Protein AF-A0A2V8R3S5-F1 (afdb_monomer_lite)

pLDDT: mean 83.27, std 16.68, range [36.56, 97.75]

Sequence (199 aa):
MRQRPPRFALLLFVLLAFAPSLLAQTLEERLKEIDEYAARAGQEWKVPGFAMAIVKDDRVVFAKGYGVRELGKPDPVDKDTLFAVASNTKPSLPLSSYAGTYTGAMYGDAKVSEENGHLVVRLAPAPDFVGDLELWHFDTFRIKWRDSVVYPFPRGFVTFTLDPQGKPDQMKIDVPNPDFDFKELEFKRAPDARAAGTR

Foldseek 3Di:
DDDDDDPVVVVVVVVVVVPPPVPDPDPVNVVVVVVVVVQVVCVVVVPQKDWDWDDDPNDTPDTAIYHALDPPDPHTDGPPRDDDPAPVADAPDQQQLVAAWWQFPVQGIWGWDDDPRWIWIARPVHRLFIWTFDDHHHQKTWTDTDPSPVDPFAIWIWGFDADPVRGGFWIWTGGDDPPDPSPTRITGGDPDPVVVPDD

Secondary structure (DSSP, 8-state):
--PPPPHHHHHHHHHHHT-STTS---HHHHHHHHHHHHHHHHHHTT-SEEEEEEEETTEEEEEEEEEBSSTT--PBP-TT-----GGG---SS-HHHH-EEEEETTTEEEEEEEETTEEEEEETTSTT-EEEEEEEETTEEEEEE-TT--S-PPPEEEEEEE-TTSSEEEEEEE---SSS--TTEEEEEPPPTTTS---

Radius of gyration: 29.36 Å; chains: 1; bounding box: 58×75×85 Å

Structure (mmCIF, N/CA/C/O backbone):
data_AF-A0A2V8R3S5-F1
#
_entry.id   AF-A0A2V8R3S5-F1
#
loop_
_atom_site.group_PDB
_atom_site.id
_atom_site.type_symbol
_atom_site.label_atom_id
_atom_site.label_alt_id
_atom_site.label_comp_id
_atom_site.label_asym_id
_atom_site.label_entity_id
_atom_site.label_seq_id
_atom_site.pdbx_PDB_ins_code
_atom_site.Cartn_x
_atom_site.Cartn_y
_atom_site.Cartn_z
_atom_site.occupancy
_atom_site.B_iso_or_equiv
_atom_site.auth_seq_id
_atom_site.auth_comp_id
_atom_site.auth_asym_id
_atom_site.auth_atom_id
_atom_site.pdbx_PDB_model_num
ATOM 1 N N . MET A 1 1 ? -33.421 -55.813 54.204 1.00 42.78 1 MET A N 1
ATOM 2 C CA . MET A 1 1 ? -31.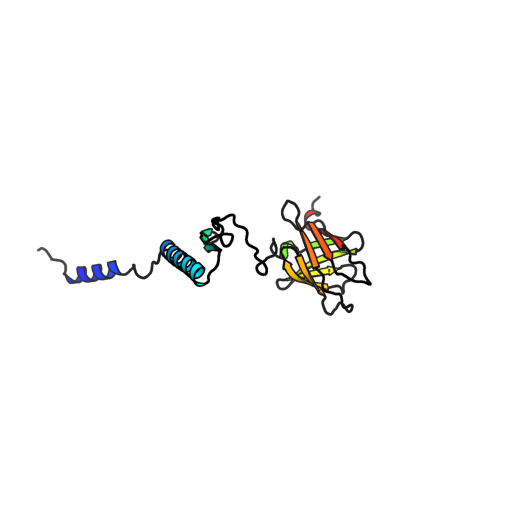989 -55.434 54.197 1.00 42.78 1 MET A CA 1
ATOM 3 C C . MET A 1 1 ? -31.814 -54.175 53.350 1.00 42.78 1 MET A C 1
ATOM 5 O O . MET A 1 1 ? -31.977 -54.249 52.143 1.00 42.78 1 MET A O 1
ATOM 9 N N . ARG A 1 2 ? -31.578 -53.007 53.967 1.00 46.22 2 ARG A N 1
ATOM 10 C CA . ARG A 1 2 ? -31.314 -51.727 53.275 1.00 46.22 2 ARG A CA 1
ATOM 11 C C . ARG A 1 2 ? -29.823 -51.415 53.421 1.00 46.22 2 ARG A C 1
ATOM 13 O O . ARG A 1 2 ? -29.397 -51.061 54.517 1.00 46.22 2 ARG A O 1
ATOM 20 N N . GLN A 1 3 ? -29.040 -51.575 52.356 1.00 53.53 3 GLN A N 1
ATOM 21 C CA . GLN A 1 3 ? -27.638 -51.151 52.351 1.00 53.53 3 GLN A CA 1
ATOM 22 C C . GLN A 1 3 ? -27.584 -49.626 52.198 1.00 53.53 3 GLN A C 1
ATOM 24 O O . GLN A 1 3 ? -28.113 -49.073 51.237 1.00 53.53 3 GLN A O 1
ATOM 29 N N . ARG A 1 4 ? -27.007 -48.936 53.187 1.00 59.97 4 ARG A N 1
ATOM 30 C CA . ARG A 1 4 ? -26.720 -47.498 53.094 1.00 59.97 4 ARG A CA 1
ATOM 31 C C . ARG A 1 4 ? -25.457 -47.328 52.240 1.00 59.97 4 ARG A C 1
ATOM 33 O O . ARG A 1 4 ? -24.476 -48.008 52.536 1.00 59.97 4 ARG A O 1
ATOM 40 N N . PRO A 1 5 ? -25.447 -46.453 51.221 1.00 54.38 5 PRO A N 1
ATOM 41 C CA . PRO A 1 5 ? -24.255 -46.249 50.407 1.00 54.38 5 PRO A CA 1
ATOM 42 C C . PRO A 1 5 ? -23.125 -45.629 51.254 1.00 54.38 5 PRO A C 1
ATOM 44 O O . PRO A 1 5 ? -23.401 -44.877 52.198 1.00 54.38 5 PRO A O 1
ATOM 47 N N . PRO A 1 6 ? -21.851 -45.944 50.959 1.00 54.59 6 PRO A N 1
ATOM 48 C CA . PRO A 1 6 ? -20.718 -45.474 51.745 1.00 54.59 6 PRO A CA 1
ATOM 49 C C . PRO A 1 6 ? -20.542 -43.959 51.575 1.00 54.59 6 PRO A C 1
ATOM 51 O O . PRO A 1 6 ? -20.411 -43.452 50.463 1.00 54.59 6 PRO A O 1
ATOM 54 N N . ARG A 1 7 ? -20.493 -43.231 52.699 1.00 58.72 7 ARG A N 1
ATOM 55 C CA . ARG A 1 7 ? -20.336 -41.760 52.765 1.00 58.72 7 ARG A CA 1
ATOM 56 C C . ARG A 1 7 ? -19.076 -41.230 52.053 1.00 58.72 7 ARG A C 1
ATOM 58 O O . ARG A 1 7 ? -19.041 -40.061 51.690 1.00 58.72 7 ARG A O 1
ATOM 65 N N . PHE A 1 8 ? -18.082 -42.086 51.801 1.00 53.56 8 PHE A N 1
ATOM 66 C CA . PHE A 1 8 ? -16.859 -41.749 51.062 1.00 53.56 8 PHE A CA 1
ATOM 67 C C . PHE A 1 8 ? -17.070 -41.551 49.553 1.00 53.56 8 PHE A C 1
ATOM 69 O O . PHE A 1 8 ? -16.391 -40.722 48.954 1.00 53.56 8 PHE A O 1
ATOM 76 N N . ALA A 1 9 ? -18.039 -42.241 48.941 1.00 54.50 9 ALA A N 1
ATOM 77 C CA . ALA A 1 9 ? -18.312 -42.096 47.508 1.00 54.50 9 ALA A CA 1
ATOM 78 C C . ALA A 1 9 ? -18.939 -40.730 47.164 1.00 54.50 9 ALA A C 1
ATOM 80 O O . ALA A 1 9 ? -18.767 -40.230 46.057 1.00 54.50 9 ALA A O 1
ATOM 81 N N . LEU A 1 10 ? -19.617 -40.095 48.129 1.00 52.94 10 LEU A N 1
ATOM 82 C CA . LEU A 1 10 ? -20.245 -38.785 47.945 1.00 52.94 10 LEU A CA 1
ATOM 83 C C . LEU A 1 10 ? -19.224 -37.631 48.004 1.00 52.94 10 LEU A C 1
ATOM 85 O O . LEU A 1 10 ? -19.369 -36.653 47.281 1.00 52.94 10 LEU A O 1
ATOM 89 N N . LEU A 1 11 ? -18.164 -37.756 48.813 1.00 53.66 11 LEU A N 1
ATOM 90 C CA . LEU A 1 11 ? -17.122 -36.725 48.951 1.00 53.66 11 LEU A CA 1
ATOM 91 C C . LEU A 1 11 ? -16.179 -36.661 47.737 1.00 53.66 11 LEU A C 1
ATOM 93 O O . LEU A 1 11 ? -15.778 -35.570 47.339 1.00 53.66 11 LEU A O 1
ATOM 97 N N . LEU A 1 12 ? -15.881 -37.799 47.101 1.00 53.06 12 LEU A N 1
ATOM 98 C CA . LEU A 1 12 ? -15.044 -37.840 45.894 1.00 53.06 12 LEU A CA 1
ATOM 99 C C . LEU A 1 12 ? -15.777 -37.286 44.655 1.00 53.06 12 LEU A C 1
ATOM 101 O O . LEU A 1 12 ? -15.156 -36.681 43.787 1.00 53.06 12 LEU A O 1
ATOM 105 N N . PHE A 1 13 ? -17.105 -37.433 44.599 1.00 54.25 13 PHE A N 1
ATOM 106 C CA . PHE A 1 13 ? -17.928 -36.902 43.508 1.00 54.25 13 PHE A CA 1
ATOM 107 C C . PHE A 1 13 ? -18.096 -35.374 43.588 1.00 54.25 13 PHE A C 1
ATOM 109 O O . PHE A 1 13 ? -18.111 -34.696 42.564 1.00 54.25 13 PHE A O 1
ATOM 116 N N . VAL A 1 14 ? -18.148 -34.811 44.802 1.00 56.50 14 VAL A N 1
ATOM 117 C CA . VAL A 1 14 ? -18.206 -33.352 45.015 1.00 56.50 14 VAL A CA 1
ATOM 118 C C . VAL A 1 14 ? -16.866 -32.674 44.692 1.00 56.50 14 VAL A C 1
ATOM 120 O O . VAL A 1 14 ? -16.866 -31.569 44.157 1.00 56.50 14 VAL A O 1
ATOM 123 N N . LEU A 1 15 ? -15.728 -33.342 44.923 1.00 53.91 15 LEU A N 1
ATOM 124 C CA . LEU A 1 15 ? -14.404 -32.807 44.570 1.00 53.91 15 LEU A CA 1
ATOM 125 C C . LEU A 1 15 ? -14.100 -32.854 43.061 1.00 53.91 15 LEU A C 1
ATOM 127 O O . LEU A 1 15 ? -13.373 -31.996 42.570 1.00 53.91 15 LEU A O 1
ATOM 131 N N . LEU A 1 16 ? -14.679 -33.800 42.309 1.00 54.19 16 LEU A N 1
ATOM 132 C CA . LEU A 1 16 ? -14.535 -33.852 40.845 1.00 54.19 16 LEU A CA 1
ATOM 133 C C . LEU A 1 16 ? -15.477 -32.882 40.109 1.00 54.19 16 LEU A C 1
ATOM 135 O O . LEU A 1 16 ? -15.145 -32.412 39.023 1.00 54.19 16 LEU A O 1
ATOM 139 N N . ALA A 1 17 ? -16.633 -32.553 40.692 1.00 53.62 17 ALA A N 1
ATOM 140 C CA . ALA A 1 17 ? -17.600 -31.632 40.089 1.00 53.62 17 ALA A CA 1
ATOM 141 C C . ALA A 1 17 ? -17.195 -30.147 40.195 1.00 53.62 17 ALA A C 1
ATOM 143 O O . ALA A 1 17 ? -17.751 -29.315 39.484 1.00 53.62 17 ALA A O 1
ATOM 144 N N . PHE A 1 18 ? -16.225 -29.810 41.052 1.00 53.03 18 PHE A N 1
ATOM 145 C CA . PHE A 1 18 ? -15.744 -28.434 41.251 1.00 53.03 18 PHE A CA 1
ATOM 146 C C . PHE A 1 18 ? -14.449 -28.101 40.484 1.00 53.03 18 PHE A C 1
ATOM 148 O O . PHE A 1 18 ? -13.924 -26.998 40.617 1.00 53.03 18 PHE A O 1
ATOM 155 N N . ALA A 1 19 ? -13.926 -29.035 39.682 1.00 54.50 19 ALA A N 1
ATOM 156 C CA . ALA A 1 19 ? -12.606 -28.932 39.059 1.00 54.50 19 ALA A CA 1
ATOM 157 C C . ALA A 1 19 ? -12.527 -28.583 37.547 1.00 54.50 19 ALA A C 1
ATOM 159 O O . ALA A 1 19 ? -11.415 -28.671 37.027 1.00 54.50 19 ALA A O 1
ATOM 160 N N . PRO A 1 20 ? -13.575 -28.158 36.797 1.00 53.28 20 PRO A N 1
ATOM 161 C CA . PRO A 1 20 ? -13.347 -27.639 35.443 1.00 53.28 20 PRO A CA 1
ATOM 162 C C . PRO A 1 20 ? -13.235 -26.104 35.371 1.00 53.28 20 PRO A C 1
ATOM 164 O O . PRO A 1 20 ? -12.857 -25.577 34.329 1.00 53.28 20 PRO A O 1
ATOM 167 N N . SER A 1 21 ? -13.499 -25.363 36.453 1.00 55.69 21 SER A N 1
ATOM 168 C CA . SER A 1 21 ? -13.582 -23.890 36.397 1.00 55.69 21 SER A CA 1
ATOM 169 C C . SER A 1 21 ? -12.237 -23.166 36.234 1.00 55.69 21 SER A C 1
ATOM 171 O O . SER A 1 21 ? -12.224 -21.958 36.036 1.00 55.69 21 SER A O 1
ATOM 173 N N . LEU A 1 22 ? -11.104 -23.873 36.305 1.00 53.47 22 LEU A N 1
ATOM 174 C CA . LEU A 1 22 ? -9.765 -23.279 36.170 1.00 53.47 22 LEU A CA 1
ATOM 175 C C . LEU A 1 22 ? -9.231 -23.240 34.725 1.00 53.47 22 LEU A C 1
ATOM 177 O O . LEU A 1 22 ? -8.172 -22.663 34.499 1.00 53.47 22 LEU A O 1
ATOM 181 N N . LEU A 1 23 ? -9.936 -23.830 33.750 1.00 55.97 23 LEU A N 1
ATOM 182 C CA . LEU A 1 23 ? -9.457 -23.960 32.360 1.00 55.97 23 LEU A CA 1
ATOM 183 C C . LEU A 1 23 ? -10.345 -23.302 31.294 1.00 55.97 23 LEU A C 1
ATOM 185 O O . LEU A 1 23 ? -10.081 -23.456 30.104 1.00 55.97 23 LEU A O 1
ATOM 189 N N . ALA A 1 24 ? -11.365 -22.542 31.688 1.00 56.06 24 ALA A N 1
ATOM 190 C CA . ALA A 1 24 ? -12.267 -21.887 30.748 1.00 56.06 24 ALA A CA 1
ATOM 191 C C . ALA A 1 24 ? -12.368 -20.387 31.037 1.00 56.06 24 ALA A C 1
ATOM 193 O O . ALA A 1 24 ? -13.429 -19.907 31.416 1.00 56.06 24 ALA A O 1
ATOM 194 N N . GLN A 1 25 ? -11.278 -19.635 30.839 1.00 65.31 25 GLN A N 1
ATOM 195 C CA . GLN A 1 25 ? -11.452 -18.209 30.560 1.00 65.31 25 GLN A CA 1
ATOM 196 C C . GLN A 1 25 ? -12.223 -18.111 29.247 1.00 65.31 25 GLN A C 1
ATOM 198 O O . GLN A 1 25 ? -11.731 -18.512 28.185 1.00 65.31 25 GLN A O 1
ATOM 203 N N . THR A 1 26 ? -13.460 -17.642 29.328 1.00 87.69 26 THR A N 1
ATOM 204 C CA . THR A 1 26 ? -14.296 -17.468 28.147 1.00 87.69 26 THR A CA 1
ATOM 205 C C . THR A 1 26 ? -13.669 -16.418 27.230 1.00 87.69 26 THR A C 1
ATOM 207 O O . THR A 1 26 ? -12.926 -15.534 27.667 1.00 87.69 26 THR A O 1
ATOM 210 N N . LEU A 1 27 ? -13.941 -16.503 25.923 1.00 87.75 27 LEU A N 1
ATOM 211 C CA . LEU A 1 27 ? -13.480 -15.477 24.984 1.00 87.75 27 LEU A CA 1
ATOM 212 C C . LEU A 1 27 ? -13.947 -14.083 25.433 1.00 87.75 27 LEU A C 1
ATOM 214 O O . LEU A 1 27 ? -13.168 -13.141 25.362 1.00 87.75 27 LEU A O 1
ATOM 218 N N . GLU A 1 28 ? -15.175 -13.973 25.943 1.00 90.25 28 GLU A N 1
ATOM 219 C CA . GLU A 1 28 ? -15.747 -12.724 26.451 1.00 90.25 28 GLU A CA 1
ATOM 220 C C . GLU A 1 28 ? -14.947 -12.141 27.623 1.00 90.25 28 GLU A C 1
ATOM 222 O O . GLU A 1 28 ? -14.603 -10.960 27.591 1.00 90.25 28 GLU A O 1
ATOM 227 N N . GLU A 1 29 ? -14.579 -12.955 28.616 1.00 92.06 29 GLU A N 1
ATOM 228 C CA . GLU A 1 29 ? -13.748 -12.509 29.744 1.00 92.06 29 GLU A CA 1
ATOM 229 C C . GLU A 1 29 ? -12.374 -12.024 29.275 1.00 92.06 29 GLU A C 1
ATOM 231 O O . GLU A 1 29 ? -11.936 -10.944 29.669 1.00 92.06 29 GLU A O 1
ATOM 236 N N . ARG A 1 30 ? -11.725 -12.755 28.359 1.00 92.94 30 ARG A N 1
ATOM 237 C CA . ARG A 1 30 ? -10.424 -12.341 27.804 1.00 92.94 30 ARG A CA 1
ATOM 238 C C . ARG A 1 30 ? -10.519 -11.039 27.013 1.00 92.94 30 ARG A C 1
ATOM 240 O O . ARG A 1 30 ? -9.625 -10.203 27.093 1.00 92.94 30 ARG A O 1
ATOM 247 N N . LEU A 1 31 ? -11.583 -10.863 26.229 1.00 96.12 31 LEU A N 1
ATOM 248 C CA . LEU A 1 31 ? -11.815 -9.626 25.482 1.00 96.12 31 LEU A CA 1
ATOM 249 C C . LEU A 1 31 ? -12.072 -8.446 26.422 1.00 96.12 31 LEU A C 1
ATOM 251 O O . LEU A 1 31 ? -11.585 -7.350 26.154 1.00 96.12 31 LEU A O 1
ATOM 255 N N . LYS A 1 32 ? -12.774 -8.671 27.537 1.00 96.19 32 LYS A N 1
ATOM 256 C CA . LYS A 1 32 ? -12.983 -7.660 28.577 1.00 96.19 32 LYS A CA 1
ATOM 257 C C . LYS A 1 32 ? -11.669 -7.252 29.247 1.00 96.19 32 LYS A C 1
ATOM 259 O O . LYS A 1 32 ? -11.405 -6.060 29.370 1.00 96.19 32 LYS A O 1
ATOM 264 N N . GLU A 1 33 ? -10.826 -8.213 29.624 1.00 96.06 33 GLU A N 1
ATOM 265 C CA . GLU A 1 33 ? -9.496 -7.930 30.187 1.00 96.06 33 GLU A CA 1
ATOM 266 C C . GLU A 1 33 ? -8.631 -7.109 29.214 1.00 96.06 33 GLU A C 1
ATOM 268 O O . GLU A 1 33 ? -7.980 -6.143 29.618 1.00 96.06 33 GLU A O 1
ATOM 273 N N . ILE A 1 34 ? -8.662 -7.449 27.920 1.00 96.44 34 ILE A N 1
ATOM 274 C CA . ILE A 1 34 ? -7.954 -6.704 26.871 1.00 96.44 34 ILE A CA 1
ATOM 275 C C . ILE A 1 34 ? -8.519 -5.285 26.707 1.00 96.44 34 ILE A C 1
ATOM 277 O O . ILE A 1 34 ? -7.740 -4.341 26.582 1.00 96.44 34 ILE A O 1
ATOM 281 N N . ASP A 1 35 ? -9.844 -5.112 26.731 1.00 97.44 35 ASP A N 1
ATOM 282 C CA . ASP A 1 35 ? -10.489 -3.796 26.646 1.00 97.44 35 ASP A CA 1
ATOM 283 C C . ASP A 1 35 ? -10.063 -2.884 27.807 1.00 97.44 35 ASP A C 1
ATOM 285 O O . ASP A 1 35 ? -9.629 -1.748 27.597 1.00 97.44 35 ASP A O 1
ATOM 289 N N . GLU A 1 36 ? -10.116 -3.401 29.036 1.00 97.62 36 GLU A N 1
ATOM 290 C CA . GLU A 1 36 ? -9.710 -2.668 30.239 1.00 97.62 36 GLU A CA 1
ATOM 291 C C . GLU A 1 36 ? -8.215 -2.328 30.239 1.00 97.62 36 GLU A C 1
ATOM 293 O O . GLU A 1 36 ? -7.817 -1.234 30.657 1.00 97.62 36 GLU A O 1
ATOM 298 N N . TYR A 1 37 ? -7.373 -3.250 29.770 1.00 96.88 37 TYR A N 1
ATOM 299 C CA . TYR A 1 37 ? -5.945 -3.003 29.615 1.00 96.88 37 TYR A CA 1
ATOM 300 C C . TYR A 1 37 ? -5.675 -1.919 28.567 1.00 96.88 37 TYR A C 1
ATOM 302 O O . TYR A 1 37 ? -4.942 -0.972 28.850 1.00 96.88 37 TYR A O 1
ATOM 310 N N . ALA A 1 38 ? -6.296 -2.009 27.389 1.00 97.00 38 ALA A N 1
ATOM 311 C CA . ALA A 1 38 ? -6.117 -1.042 26.312 1.00 97.00 38 ALA A CA 1
ATOM 312 C C . ALA A 1 38 ? -6.553 0.366 26.738 1.00 97.00 38 ALA A C 1
ATOM 314 O O . ALA A 1 38 ? -5.812 1.328 26.533 1.00 97.00 38 ALA A O 1
ATOM 315 N N . ALA A 1 39 ? -7.708 0.488 27.401 1.00 96.69 39 ALA A N 1
ATOM 316 C CA . ALA A 1 39 ? -8.181 1.764 27.933 1.00 96.69 39 ALA A CA 1
ATOM 317 C C . ALA A 1 39 ? -7.166 2.392 28.906 1.00 96.69 39 ALA A C 1
ATOM 319 O O . ALA A 1 39 ? -6.882 3.588 28.825 1.00 96.69 39 ALA A O 1
ATOM 320 N N . ARG A 1 40 ? -6.582 1.578 29.792 1.00 97.12 40 ARG A N 1
ATOM 321 C CA . ARG A 1 40 ? -5.573 2.016 30.766 1.00 97.12 40 ARG A CA 1
ATOM 322 C C . ARG A 1 40 ? -4.263 2.421 30.097 1.00 97.12 40 ARG A C 1
ATOM 324 O O . ARG A 1 40 ? -3.743 3.489 30.399 1.00 97.12 40 ARG A O 1
ATOM 331 N N . ALA A 1 41 ? -3.768 1.610 29.164 1.00 96.06 41 ALA A N 1
ATOM 332 C CA . ALA A 1 41 ? -2.540 1.886 28.426 1.00 96.06 41 ALA A CA 1
ATOM 333 C C . ALA A 1 41 ? -2.651 3.186 27.616 1.00 96.06 41 ALA A C 1
ATOM 335 O O . ALA A 1 41 ? -1.738 4.008 27.641 1.00 96.06 41 ALA A O 1
ATOM 336 N N . GLY A 1 42 ? -3.795 3.424 26.963 1.00 95.31 42 GLY A N 1
ATOM 337 C CA . GLY A 1 42 ? -4.051 4.671 26.241 1.00 95.31 42 GLY A CA 1
ATOM 338 C C . GLY A 1 42 ? -3.956 5.910 27.131 1.00 95.31 42 GLY A C 1
ATOM 339 O O . GLY A 1 42 ? -3.345 6.906 26.741 1.00 95.31 42 GLY A O 1
ATOM 340 N N . GLN A 1 43 ? -4.501 5.832 28.350 1.00 93.94 43 GLN A N 1
ATOM 341 C CA . GLN A 1 43 ? -4.387 6.906 29.339 1.00 93.94 43 GLN A CA 1
ATOM 342 C C . GLN A 1 43 ? -2.949 7.078 29.843 1.00 93.94 43 GLN A C 1
ATOM 344 O O . GLN A 1 43 ? -2.440 8.198 29.874 1.00 93.94 43 GLN A O 1
ATOM 349 N N . GLU A 1 44 ? -2.286 5.983 30.214 1.00 96.38 44 GLU A N 1
ATOM 350 C CA . GLU A 1 44 ? -0.929 5.994 30.767 1.00 96.38 44 GLU A CA 1
ATOM 351 C C . GLU A 1 44 ? 0.089 6.561 29.770 1.00 96.38 44 GLU A C 1
ATOM 353 O O . GLU A 1 44 ? 0.925 7.395 30.123 1.00 96.38 44 GLU A O 1
ATOM 358 N N . TRP A 1 45 ? -0.025 6.169 28.502 1.00 95.81 45 TRP A N 1
ATOM 359 C CA . TRP A 1 45 ? 0.856 6.622 27.425 1.00 95.81 45 TRP A CA 1
ATOM 360 C C . TRP A 1 45 ? 0.419 7.955 26.813 1.00 95.81 45 TRP A C 1
ATOM 362 O O . TRP A 1 45 ? 1.079 8.455 25.902 1.00 95.81 45 TRP A O 1
ATOM 372 N N . LYS A 1 46 ? -0.668 8.552 27.322 1.00 94.56 46 LYS A N 1
ATOM 373 C CA . LYS A 1 46 ? -1.215 9.840 26.870 1.00 94.56 46 LYS A CA 1
ATOM 374 C C . LYS A 1 46 ? -1.510 9.855 25.368 1.00 94.56 46 LYS A C 1
ATOM 376 O O . LYS A 1 46 ? -1.284 10.858 24.691 1.00 94.56 46 LYS A O 1
ATOM 381 N N . VAL A 1 47 ? -2.014 8.737 24.849 1.00 94.81 47 VAL A N 1
ATOM 382 C CA . VAL A 1 47 ? -2.435 8.619 23.452 1.00 94.81 47 VAL A CA 1
ATOM 383 C C . VAL A 1 47 ? -3.786 9.331 23.306 1.00 94.81 47 VAL A C 1
ATOM 385 O O . VAL A 1 47 ? -4.735 8.925 23.977 1.00 94.81 47 VAL A O 1
ATOM 388 N N . PRO A 1 48 ? -3.916 10.373 22.458 1.00 94.94 48 PRO A N 1
ATOM 389 C CA . PRO A 1 48 ? -5.166 11.127 22.319 1.00 94.94 48 PRO A CA 1
ATOM 390 C C . PRO A 1 48 ? -6.353 10.245 21.925 1.00 94.94 48 PRO A C 1
ATOM 392 O O . PRO A 1 48 ? -7.433 10.362 22.502 1.00 94.94 48 PRO A O 1
ATOM 395 N N . GLY A 1 49 ? -6.120 9.324 20.989 1.00 95.56 49 GLY A N 1
ATOM 396 C CA . GLY A 1 49 ? -7.069 8.299 20.596 1.00 95.56 49 GLY A CA 1
ATOM 397 C C . GLY A 1 49 ? -6.427 7.226 19.723 1.00 95.56 49 GLY A C 1
ATOM 398 O O . GLY A 1 49 ? -5.415 7.461 19.061 1.00 95.56 49 GLY A O 1
ATOM 399 N N . PHE A 1 50 ? -6.995 6.026 19.758 1.00 95.44 50 PHE A N 1
ATOM 400 C CA . PHE A 1 50 ? -6.540 4.863 18.996 1.00 95.44 50 PHE A CA 1
ATOM 401 C C . PHE A 1 50 ? -7.702 3.893 18.768 1.00 95.44 50 PHE A C 1
ATOM 403 O O . PHE A 1 50 ? -8.737 3.985 19.426 1.00 95.44 50 PHE A O 1
ATOM 410 N N . ALA A 1 51 ? -7.535 2.947 17.848 1.00 95.75 51 ALA A N 1
ATOM 411 C CA . ALA A 1 51 ? -8.507 1.890 17.591 1.00 95.75 51 ALA A CA 1
ATOM 412 C C . ALA A 1 51 ? -7.841 0.512 17.676 1.00 95.75 51 ALA A C 1
ATOM 414 O O . ALA A 1 51 ? -6.661 0.362 17.357 1.00 95.75 51 ALA A O 1
ATOM 415 N N . MET A 1 52 ? -8.602 -0.494 18.103 1.00 94.88 52 MET A N 1
ATOM 416 C CA . MET A 1 52 ? -8.144 -1.877 18.215 1.00 94.88 52 MET A CA 1
ATOM 417 C C . MET A 1 52 ? -9.198 -2.830 17.661 1.00 94.88 52 MET A C 1
ATOM 419 O O . MET A 1 52 ? -10.379 -2.713 17.990 1.00 94.88 52 MET A O 1
ATOM 423 N N . ALA A 1 53 ? -8.757 -3.801 16.861 1.00 95.12 53 ALA A N 1
ATOM 424 C CA . ALA A 1 53 ? -9.575 -4.907 16.388 1.00 95.12 53 ALA A CA 1
ATOM 425 C C . ALA A 1 53 ? -8.845 -6.241 16.588 1.00 95.12 53 ALA A C 1
ATOM 427 O O . ALA A 1 53 ? -7.625 -6.314 16.447 1.00 95.12 53 ALA A O 1
ATOM 428 N N . ILE A 1 54 ? -9.595 -7.293 16.914 1.00 95.12 54 ILE A N 1
ATOM 429 C CA . ILE A 1 54 ? -9.080 -8.650 17.117 1.00 95.12 54 ILE A CA 1
ATOM 430 C C . ILE A 1 54 ? -9.842 -9.579 16.180 1.00 95.12 54 ILE A C 1
ATOM 432 O O . ILE A 1 54 ? -11.074 -9.619 16.198 1.00 95.12 54 ILE A O 1
ATOM 436 N N . VAL A 1 55 ? -9.097 -10.329 15.370 1.00 95.00 55 VAL A N 1
ATOM 437 C CA . VAL A 1 55 ? -9.630 -11.316 14.427 1.00 95.00 55 VAL A CA 1
ATOM 438 C C . VAL A 1 55 ? -9.225 -12.708 14.897 1.00 95.00 55 VAL A C 1
ATOM 440 O O . VAL A 1 55 ? -8.059 -12.943 15.212 1.00 95.00 55 VAL A O 1
ATOM 443 N N . LYS A 1 56 ? -10.188 -13.628 14.952 1.00 90.56 56 LYS A N 1
ATOM 444 C CA . LYS A 1 56 ? -9.977 -15.041 15.272 1.00 90.56 56 LYS A CA 1
ATOM 445 C C . LYS A 1 56 ? -10.807 -15.885 14.311 1.00 90.56 56 LYS A C 1
ATOM 447 O O . LYS A 1 56 ? -11.996 -15.622 14.156 1.00 90.56 56 LYS A O 1
ATOM 452 N N . ASP A 1 57 ? -10.182 -16.882 13.688 1.00 92.38 57 ASP A N 1
ATOM 453 C CA . ASP A 1 57 ? -10.830 -17.793 12.731 1.00 92.38 57 ASP A CA 1
ATOM 454 C C . ASP A 1 57 ? -11.579 -17.025 11.618 1.00 92.38 57 ASP A C 1
ATOM 456 O O . ASP A 1 57 ? -12.770 -17.235 11.388 1.00 92.38 57 ASP A O 1
ATOM 460 N N . ASP A 1 58 ? -10.889 -16.056 11.001 1.00 91.75 58 ASP A N 1
ATOM 461 C CA . ASP A 1 58 ? -11.394 -15.154 9.948 1.00 91.75 58 ASP A CA 1
ATOM 462 C C . ASP A 1 58 ? -12.614 -14.298 10.332 1.00 91.75 58 ASP A C 1
ATOM 464 O O . ASP A 1 58 ? -13.282 -13.712 9.478 1.00 91.75 58 ASP A O 1
ATOM 468 N N . ARG A 1 59 ? -12.910 -14.179 11.631 1.00 92.56 59 ARG A N 1
ATOM 469 C CA . ARG A 1 59 ? -14.003 -13.353 12.156 1.00 92.56 59 ARG A CA 1
ATOM 470 C C . ARG A 1 59 ? -13.470 -12.269 13.073 1.00 92.56 59 ARG A C 1
ATOM 472 O O . ARG A 1 59 ? -12.645 -12.527 13.947 1.00 92.56 59 ARG A O 1
ATOM 479 N N . VAL A 1 60 ? -13.985 -11.053 12.912 1.00 94.62 60 VAL A N 1
ATOM 480 C CA . VAL A 1 60 ? -13.759 -9.972 13.876 1.00 94.62 60 VAL A CA 1
ATOM 481 C C . VAL A 1 60 ? -14.502 -10.331 15.162 1.00 94.62 60 VAL A C 1
ATOM 483 O O . VAL A 1 60 ? -15.727 -10.408 15.169 1.00 94.62 60 VAL A O 1
ATOM 486 N N . VAL A 1 61 ? -13.758 -10.573 16.240 1.00 95.75 61 VAL A N 1
ATOM 487 C CA . VAL A 1 61 ? -14.311 -10.901 17.565 1.00 95.75 61 VAL A CA 1
ATOM 488 C C . VAL A 1 61 ? -14.329 -9.697 18.508 1.00 95.75 61 VAL A C 1
ATOM 490 O O . VAL A 1 61 ? -15.001 -9.732 19.530 1.00 95.75 61 VAL A O 1
ATOM 493 N N . PHE A 1 62 ? -13.612 -8.624 18.163 1.00 95.62 62 PHE A N 1
ATOM 494 C CA . PHE A 1 62 ? -13.594 -7.358 18.893 1.00 95.62 62 PHE A CA 1
ATOM 495 C C . PHE A 1 62 ? -13.199 -6.221 17.950 1.00 95.62 62 PHE A C 1
ATOM 497 O O . PHE A 1 62 ? -12.287 -6.397 17.143 1.00 95.62 62 PHE A O 1
ATOM 504 N N . ALA A 1 63 ? -13.848 -5.063 18.060 1.00 96.12 63 ALA A N 1
ATOM 505 C CA . ALA A 1 63 ? -13.458 -3.830 17.381 1.00 96.12 63 ALA A CA 1
ATOM 506 C C . ALA A 1 63 ? -13.952 -2.624 18.190 1.00 96.12 63 ALA A C 1
ATOM 508 O O . ALA A 1 63 ? -15.147 -2.525 18.471 1.00 96.12 63 ALA A O 1
ATOM 509 N N . LYS A 1 64 ? -13.049 -1.721 18.581 1.00 96.12 64 LYS A N 1
ATOM 510 C CA . LYS A 1 64 ? -13.389 -0.560 19.415 1.00 96.12 64 LYS A CA 1
ATOM 511 C C . LYS A 1 64 ? -12.417 0.601 19.207 1.00 96.12 64 LYS A C 1
ATOM 513 O O . LYS A 1 64 ? -11.218 0.387 19.023 1.00 96.12 64 LYS A O 1
ATOM 518 N N . GLY A 1 65 ? -12.950 1.820 19.258 1.00 96.81 65 GLY A N 1
ATOM 519 C CA . GLY A 1 65 ? -12.193 3.069 19.332 1.00 96.81 65 GLY A CA 1
ATOM 520 C C . GLY A 1 65 ? -12.079 3.580 20.771 1.00 96.81 65 GLY A C 1
ATOM 521 O O . GLY A 1 65 ? -12.968 3.355 21.595 1.00 96.81 65 GLY A O 1
ATOM 522 N N . TYR A 1 66 ? -10.978 4.260 21.071 1.00 97.12 66 TYR A N 1
ATOM 523 C CA . TYR A 1 66 ? -10.650 4.806 22.384 1.00 97.12 66 TYR A CA 1
ATOM 524 C C . TYR A 1 66 ? -10.214 6.262 22.246 1.00 97.12 66 TYR A C 1
ATOM 526 O O . TYR A 1 66 ? -9.494 6.609 21.310 1.00 97.12 66 TYR A O 1
ATOM 534 N N . GLY A 1 67 ? -10.589 7.094 23.218 1.00 96.06 67 GLY A N 1
ATOM 535 C CA . GLY A 1 67 ? -10.196 8.502 23.256 1.00 96.06 67 GLY A CA 1
ATOM 536 C C . GLY A 1 67 ? -10.867 9.347 22.170 1.00 96.06 67 GLY A C 1
ATOM 537 O O . GLY A 1 67 ? -11.998 9.075 21.765 1.00 96.06 67 GLY A O 1
ATOM 538 N N . VAL A 1 68 ? -10.166 10.388 21.728 1.00 96.88 68 VAL A N 1
ATOM 539 C CA . VAL A 1 68 ? -10.656 11.414 20.799 1.00 96.88 68 VAL A CA 1
ATOM 540 C C . VAL A 1 68 ? -9.793 11.503 19.548 1.00 96.88 68 VAL A C 1
ATOM 542 O O . VAL A 1 68 ? -8.602 11.190 19.559 1.00 96.88 68 VAL A O 1
ATOM 545 N N . ARG A 1 69 ? -10.399 11.957 18.452 1.00 94.81 69 ARG A N 1
ATOM 546 C CA . ARG A 1 69 ? -9.740 12.102 17.144 1.00 94.81 69 ARG A CA 1
ATOM 547 C C . ARG A 1 69 ? -8.684 13.201 17.138 1.00 94.81 69 ARG A C 1
ATOM 549 O O . ARG A 1 69 ? -7.718 13.127 16.386 1.00 94.81 69 ARG A O 1
ATOM 556 N N . GLU A 1 70 ? -8.880 14.222 17.964 1.00 93.44 70 GLU A N 1
ATOM 557 C CA . GLU A 1 70 ? -8.010 15.387 18.046 1.00 93.44 70 GLU A CA 1
ATOM 558 C C . GLU A 1 70 ? -7.944 15.900 19.484 1.00 93.44 70 GLU A C 1
ATOM 560 O O . GLU A 1 70 ? -8.951 15.958 20.192 1.00 93.44 70 GLU A O 1
ATOM 565 N N . LEU A 1 71 ? -6.744 16.292 19.917 1.00 91.31 71 LEU A N 1
ATOM 566 C CA . LEU A 1 71 ? -6.531 16.848 21.248 1.00 91.31 71 LEU A CA 1
ATOM 567 C C . LEU A 1 71 ? -7.380 18.104 21.465 1.00 91.31 71 LEU A C 1
ATOM 569 O O . LEU A 1 71 ? -7.347 19.042 20.675 1.00 91.31 71 LEU A O 1
ATOM 573 N N . GLY A 1 72 ? -8.118 18.123 22.574 1.00 92.62 72 GLY A N 1
ATOM 574 C CA . GLY A 1 72 ? -8.985 19.243 22.945 1.00 92.62 72 GLY A CA 1
ATOM 575 C C . GLY A 1 72 ? -10.349 19.259 22.250 1.00 92.62 72 GLY A C 1
ATOM 576 O O . GLY A 1 72 ? -11.169 20.110 22.591 1.00 92.62 72 GLY A O 1
ATOM 577 N N . LYS A 1 73 ? -10.630 18.326 21.330 1.00 95.19 73 LYS A N 1
ATOM 578 C CA . LYS A 1 73 ? -11.955 18.165 20.712 1.00 95.19 73 LYS A CA 1
ATOM 579 C C . LYS A 1 73 ? -12.719 16.990 21.331 1.00 95.19 73 LYS A C 1
ATOM 581 O O . LYS A 1 73 ? -12.089 16.031 21.773 1.00 95.19 73 LYS A O 1
ATOM 586 N N . PRO A 1 74 ? -14.064 17.043 21.372 1.00 95.12 74 PRO A N 1
ATOM 587 C CA . PRO A 1 74 ? -14.874 15.992 21.987 1.00 95.12 74 PRO A CA 1
ATOM 588 C C . PRO A 1 74 ? -15.136 14.798 21.059 1.00 95.12 74 PRO A C 1
ATOM 590 O O . PRO A 1 74 ? -15.676 13.796 21.521 1.00 95.12 74 PRO A O 1
ATOM 593 N N . ASP A 1 75 ? -14.797 14.899 19.768 1.00 97.38 75 ASP A N 1
ATOM 594 C CA . ASP A 1 75 ? -15.139 13.877 18.779 1.00 97.38 75 ASP A CA 1
ATOM 595 C C . ASP A 1 75 ? -14.391 12.564 19.068 1.00 97.38 75 ASP A C 1
ATOM 597 O O . ASP A 1 75 ? -13.152 12.545 19.028 1.00 97.38 75 ASP A O 1
ATOM 601 N N . PRO A 1 76 ? -15.106 11.460 19.353 1.00 96.88 76 PRO A N 1
ATOM 602 C CA . PRO A 1 76 ? -14.484 10.203 19.735 1.00 96.88 76 PRO A CA 1
ATOM 603 C C . PRO A 1 76 ? -13.852 9.507 18.531 1.00 96.88 76 PRO A C 1
ATOM 605 O O . PRO A 1 76 ? -14.292 9.672 17.392 1.00 96.88 76 PRO A O 1
ATOM 608 N N . VAL A 1 77 ? -12.841 8.679 18.792 1.00 97.38 77 VAL A N 1
ATOM 609 C CA . VAL A 1 77 ? -12.430 7.666 17.814 1.00 97.38 77 VAL A CA 1
ATOM 610 C C . VAL A 1 77 ? -13.529 6.613 17.710 1.00 97.38 77 VAL A C 1
ATOM 612 O O . VAL A 1 77 ? -13.938 6.026 18.711 1.00 97.38 77 VAL A O 1
ATOM 615 N N . ASP A 1 78 ? -13.962 6.333 16.490 1.00 93.56 78 ASP A N 1
ATOM 616 C CA . ASP A 1 78 ? -14.968 5.326 16.164 1.00 93.56 78 ASP A CA 1
ATOM 617 C C . ASP A 1 78 ? -14.506 4.402 15.022 1.00 93.56 78 ASP A C 1
ATOM 619 O O . ASP A 1 78 ? -13.369 4.471 14.550 1.00 93.56 78 ASP A O 1
ATOM 623 N N . LYS A 1 79 ? -15.399 3.507 14.583 1.00 88.81 79 LYS A N 1
ATOM 624 C CA . LYS A 1 79 ? -15.129 2.526 13.520 1.00 88.81 79 LYS A CA 1
ATOM 625 C C . LYS A 1 79 ? -14.843 3.144 12.142 1.00 88.81 79 LYS A C 1
ATOM 627 O O . LYS A 1 79 ? -14.302 2.446 11.292 1.00 88.81 79 LYS A O 1
ATOM 632 N N . ASP A 1 80 ? -15.222 4.403 11.920 1.00 89.38 80 ASP A N 1
ATOM 633 C CA . ASP A 1 80 ? -15.074 5.103 10.638 1.00 89.38 80 ASP A CA 1
ATOM 634 C C . ASP A 1 80 ? -13.931 6.138 10.692 1.00 89.38 80 ASP A C 1
ATOM 636 O O . ASP A 1 80 ? -13.653 6.840 9.717 1.00 89.38 80 ASP A O 1
ATOM 640 N N . THR A 1 81 ? -13.237 6.237 11.830 1.00 91.75 81 THR A N 1
ATOM 641 C CA . THR A 1 81 ? -12.109 7.146 12.018 1.00 91.75 81 THR A CA 1
ATOM 642 C C . THR A 1 81 ? -10.906 6.693 11.194 1.00 91.75 81 THR A C 1
ATOM 644 O O . THR A 1 81 ? -10.376 5.596 11.369 1.00 91.75 81 THR A O 1
ATOM 647 N N . LEU A 1 82 ? -10.439 7.571 10.306 1.00 89.62 82 LEU A N 1
ATOM 648 C CA . LEU A 1 82 ? -9.273 7.327 9.462 1.00 89.62 82 LEU A CA 1
ATOM 649 C C . LEU A 1 82 ? -7.970 7.642 10.207 1.00 89.62 82 LEU A C 1
ATOM 651 O O . LEU A 1 82 ? -7.826 8.712 10.799 1.00 89.62 82 LEU A O 1
ATOM 655 N N . PHE A 1 83 ? -7.002 6.729 10.109 1.00 87.94 83 PHE A N 1
ATOM 656 C CA . PHE A 1 83 ? -5.657 6.874 10.666 1.00 87.94 83 PHE A CA 1
ATOM 657 C C . PHE A 1 83 ? -4.605 6.842 9.556 1.00 87.94 83 PHE A C 1
ATOM 659 O O . PHE A 1 83 ? -4.698 6.053 8.616 1.00 87.94 83 PHE A O 1
ATOM 666 N N . ALA A 1 84 ? -3.556 7.653 9.691 1.00 81.25 84 ALA A N 1
ATOM 667 C CA . ALA A 1 84 ? -2.376 7.536 8.844 1.00 81.25 84 ALA A CA 1
ATOM 668 C C . ALA A 1 84 ? -1.566 6.293 9.258 1.00 81.25 84 ALA A C 1
ATOM 670 O O . ALA A 1 84 ? -0.985 6.262 10.340 1.00 81.25 84 ALA A O 1
ATOM 671 N N . VAL A 1 85 ? -1.524 5.262 8.407 1.00 77.00 85 VAL A N 1
ATOM 672 C CA . VAL A 1 85 ? -0.888 3.963 8.727 1.00 77.00 85 VAL A CA 1
ATOM 673 C C . VAL A 1 85 ? 0.608 3.876 8.384 1.00 77.00 85 VAL A C 1
ATOM 675 O O . VAL A 1 85 ? 1.262 2.904 8.761 1.00 77.00 85 VAL A O 1
ATOM 678 N N . ALA A 1 86 ? 1.160 4.893 7.709 1.00 74.94 86 ALA A N 1
ATOM 679 C CA . ALA A 1 86 ? 2.587 5.048 7.393 1.00 74.94 86 ALA A CA 1
ATOM 680 C C . ALA A 1 86 ? 3.276 3.726 6.972 1.00 74.94 86 ALA A C 1
ATOM 682 O O . ALA A 1 86 ? 2.804 3.041 6.062 1.00 74.94 86 ALA A O 1
ATOM 683 N N . SER A 1 87 ? 4.374 3.345 7.635 1.00 67.69 87 SER A N 1
ATOM 684 C CA . SER A 1 87 ? 5.188 2.156 7.331 1.00 67.69 87 SER A CA 1
ATOM 685 C C . SER A 1 87 ? 4.480 0.807 7.529 1.00 67.69 87 SER A C 1
ATOM 687 O O . SER A 1 87 ? 5.086 -0.225 7.266 1.00 67.69 87 SER A O 1
ATOM 689 N N . ASN A 1 88 ? 3.221 0.784 7.983 1.00 72.31 88 ASN A N 1
ATOM 690 C CA . ASN A 1 88 ? 2.398 -0.430 8.048 1.00 72.31 88 ASN A CA 1
ATOM 691 C C . ASN A 1 88 ? 1.513 -0.611 6.799 1.00 72.31 88 ASN A C 1
ATOM 693 O O . ASN A 1 88 ? 0.542 -1.372 6.808 1.00 72.31 88 ASN A O 1
ATOM 697 N N . THR A 1 89 ? 1.818 0.120 5.727 1.00 77.38 89 THR A N 1
ATOM 698 C CA . THR A 1 89 ? 1.148 -0.056 4.441 1.00 77.38 89 THR A CA 1
ATOM 699 C C . THR A 1 89 ? 1.485 -1.425 3.847 1.00 77.38 89 THR A C 1
ATOM 701 O O . THR A 1 89 ? 2.578 -1.952 4.042 1.00 77.38 89 THR A O 1
ATOM 704 N N . LYS A 1 90 ? 0.539 -1.997 3.103 1.00 84.69 90 LYS A N 1
ATOM 705 C CA . LYS A 1 90 ? 0.700 -3.213 2.300 1.00 84.69 90 LYS A CA 1
ATOM 706 C C . LYS A 1 90 ? 0.235 -2.921 0.873 1.00 84.69 90 LYS A C 1
ATOM 708 O O . LYS A 1 90 ? -0.538 -1.973 0.702 1.00 84.69 90 LYS A O 1
ATOM 713 N N . PRO A 1 91 ? 0.668 -3.699 -0.131 1.00 87.88 91 PRO A N 1
ATOM 714 C CA . PRO A 1 91 ? 0.038 -3.632 -1.436 1.00 87.88 91 PRO A CA 1
ATOM 715 C C . PRO A 1 91 ? -1.449 -3.955 -1.301 1.00 87.88 91 PRO A C 1
ATOM 717 O O . PRO A 1 91 ? -1.847 -4.732 -0.426 1.00 87.88 91 PRO A O 1
ATOM 720 N N . SER A 1 92 ? -2.264 -3.354 -2.161 1.00 91.31 92 SER A N 1
ATOM 721 C CA . SER A 1 92 ? -3.713 -3.561 -2.158 1.00 91.31 92 SER A CA 1
ATOM 722 C C . SER A 1 92 ? -4.087 -5.018 -2.480 1.00 91.31 92 SER A C 1
ATOM 724 O O . SER A 1 92 ? -5.168 -5.476 -2.113 1.00 91.31 92 SER A O 1
ATOM 726 N N . LEU A 1 93 ? -3.190 -5.761 -3.140 1.00 92.75 93 LEU A N 1
ATOM 727 C CA . LEU A 1 93 ? -3.374 -7.140 -3.593 1.00 92.75 93 LEU A CA 1
ATOM 728 C C . LEU A 1 93 ? -2.194 -8.044 -3.168 1.00 92.75 93 LEU A C 1
ATOM 730 O O . LEU A 1 93 ? -1.116 -7.551 -2.835 1.00 92.75 93 LEU A O 1
ATOM 734 N N . PRO A 1 94 ? -2.338 -9.383 -3.219 1.00 94.56 94 PRO A N 1
ATOM 735 C CA . PRO A 1 94 ? -1.189 -10.290 -3.189 1.00 94.56 94 PRO A CA 1
ATOM 736 C C . PRO A 1 94 ? -0.176 -9.957 -4.296 1.00 94.56 94 PRO A C 1
ATOM 738 O O . PRO A 1 94 ? -0.575 -9.564 -5.391 1.00 94.56 94 PRO A O 1
ATOM 741 N N . LEU A 1 95 ? 1.126 -10.156 -4.050 1.00 94.50 95 LEU A N 1
ATO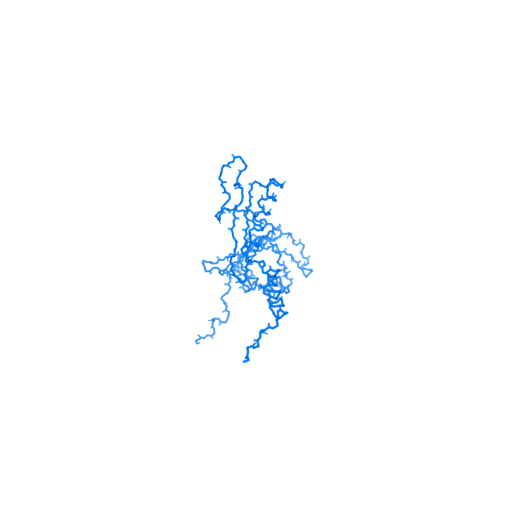M 742 C CA . LEU A 1 95 ? 2.177 -9.813 -5.022 1.00 94.50 95 LEU A CA 1
ATOM 743 C C . LEU A 1 95 ? 1.974 -10.508 -6.379 1.00 94.50 95 LEU A C 1
ATOM 745 O O . LEU A 1 95 ? 2.046 -9.861 -7.421 1.00 94.50 95 LEU A O 1
ATOM 749 N N . SER A 1 96 ? 1.608 -11.788 -6.378 1.00 94.88 96 SER A N 1
ATOM 750 C CA . SER A 1 96 ? 1.286 -12.543 -7.595 1.00 94.88 96 SER A CA 1
ATOM 751 C C . SER A 1 96 ? 0.231 -11.889 -8.493 1.00 94.88 96 SER A C 1
ATOM 753 O O . SER A 1 96 ? 0.274 -12.093 -9.705 1.00 94.88 96 SER A O 1
ATOM 755 N N . SER A 1 97 ? -0.670 -11.063 -7.951 1.00 95.81 97 SER A N 1
ATOM 756 C CA . SER A 1 97 ? -1.664 -10.330 -8.743 1.00 95.81 97 SER A CA 1
ATOM 757 C C . SER A 1 97 ? -1.041 -9.260 -9.643 1.00 95.81 97 SER A C 1
ATOM 759 O O . SER A 1 97 ? -1.585 -8.977 -10.708 1.00 95.81 97 SER A O 1
ATOM 761 N N . TYR A 1 98 ? 0.098 -8.680 -9.250 1.00 96.75 98 TYR A N 1
ATOM 762 C CA . TYR A 1 98 ? 0.829 -7.692 -10.055 1.00 96.75 98 TYR A CA 1
ATOM 763 C C . TYR A 1 98 ? 1.717 -8.345 -11.116 1.00 96.75 98 TYR A C 1
ATOM 765 O O . TYR A 1 98 ? 2.125 -7.670 -12.064 1.00 96.75 98 TYR A O 1
ATOM 773 N N . ALA A 1 99 ? 2.008 -9.645 -10.993 1.00 96.69 99 ALA A N 1
ATOM 774 C CA . ALA A 1 99 ? 2.777 -10.374 -11.990 1.00 96.69 99 ALA A CA 1
ATOM 775 C C . ALA A 1 99 ? 2.025 -10.423 -13.329 1.00 96.69 99 ALA A C 1
ATOM 777 O O . ALA A 1 99 ? 0.810 -10.621 -13.390 1.00 96.69 99 ALA A O 1
ATOM 778 N N . GLY A 1 100 ? 2.751 -10.236 -14.425 1.00 95.94 100 GLY A N 1
ATOM 779 C CA . GLY A 1 100 ? 2.175 -10.137 -15.761 1.00 95.94 100 GLY A CA 1
ATOM 780 C C . GLY A 1 100 ? 3.115 -9.462 -16.749 1.00 95.94 100 GLY A C 1
ATOM 781 O O . GLY A 1 100 ? 4.195 -8.993 -16.387 1.00 95.94 100 GLY A O 1
ATOM 782 N N . THR A 1 101 ? 2.695 -9.425 -18.008 1.00 96.06 101 THR A N 1
ATOM 783 C CA . THR A 1 101 ? 3.347 -8.612 -19.036 1.00 96.06 101 THR A CA 1
ATOM 784 C C . THR A 1 101 ? 2.613 -7.284 -19.139 1.00 96.06 101 THR A C 1
ATOM 786 O O . THR A 1 101 ? 1.386 -7.263 -19.207 1.00 96.06 101 THR A O 1
ATOM 789 N N . TYR A 1 102 ? 3.361 -6.191 -19.168 1.00 94.56 102 TYR A N 1
ATOM 790 C CA . TYR A 1 102 ? 2.861 -4.848 -19.401 1.00 94.56 102 TYR A CA 1
ATOM 791 C C . TYR A 1 102 ? 3.552 -4.296 -20.645 1.00 94.56 102 TYR A C 1
ATOM 793 O O . TYR A 1 102 ? 4.772 -4.332 -20.734 1.00 94.56 102 TYR A O 1
ATOM 801 N N . THR A 1 103 ? 2.794 -3.802 -21.612 1.00 93.12 103 THR A N 1
ATOM 802 C CA . THR A 1 103 ? 3.298 -3.338 -22.906 1.00 93.12 103 THR A CA 1
ATOM 803 C C . THR A 1 103 ? 3.286 -1.817 -22.949 1.00 93.12 103 THR A C 1
ATOM 805 O O . THR A 1 103 ? 2.244 -1.189 -22.747 1.00 93.12 103 THR A O 1
ATOM 808 N N . GLY A 1 104 ? 4.446 -1.222 -23.220 1.00 87.62 104 GLY A N 1
ATOM 809 C CA . GLY A 1 104 ? 4.612 0.209 -23.439 1.00 87.62 104 GLY A CA 1
ATOM 810 C C . GLY A 1 104 ? 4.757 0.496 -24.929 1.00 87.62 104 GLY A C 1
ATOM 811 O O . GLY A 1 104 ? 5.550 -0.151 -25.613 1.00 87.62 104 GLY A O 1
ATOM 812 N N . ALA A 1 105 ? 4.022 1.486 -25.440 1.00 81.19 105 ALA A N 1
ATOM 813 C CA . ALA A 1 105 ? 3.985 1.789 -26.875 1.00 81.19 105 ALA A CA 1
ATOM 814 C C . ALA A 1 105 ? 5.369 2.110 -27.474 1.00 81.19 105 ALA A C 1
ATOM 816 O O . ALA A 1 105 ? 5.615 1.807 -28.637 1.00 81.19 105 ALA A O 1
ATOM 817 N N . MET A 1 106 ? 6.266 2.699 -26.675 1.00 75.38 106 MET A N 1
ATOM 818 C CA . MET A 1 106 ? 7.602 3.131 -27.112 1.00 75.38 106 MET A CA 1
ATOM 819 C C . MET A 1 106 ? 8.743 2.229 -26.612 1.00 75.38 106 MET A C 1
ATOM 821 O O . MET A 1 106 ? 9.835 2.267 -27.168 1.00 75.38 106 MET A O 1
ATOM 825 N N . TYR A 1 107 ? 8.501 1.405 -25.588 1.00 73.81 107 TYR A N 1
ATOM 826 C CA . TYR A 1 107 ? 9.551 0.687 -24.845 1.00 73.81 107 TYR A CA 1
ATOM 827 C C . TYR A 1 107 ? 9.358 -0.827 -24.833 1.00 73.81 107 TYR A C 1
ATOM 829 O O . TYR A 1 107 ? 10.097 -1.535 -24.156 1.00 73.81 107 TYR A O 1
ATOM 837 N N . GLY A 1 108 ? 8.371 -1.324 -25.579 1.00 87.12 108 GLY A N 1
ATOM 838 C CA . GLY A 1 108 ? 8.064 -2.742 -25.661 1.00 87.12 108 GLY A CA 1
ATOM 839 C C . GLY A 1 108 ? 7.544 -3.309 -24.344 1.00 87.12 108 GLY A C 1
ATOM 840 O O . GLY A 1 108 ? 6.977 -2.605 -23.505 1.00 87.12 108 GLY A O 1
ATOM 841 N N . ASP A 1 109 ? 7.707 -4.615 -24.191 1.00 92.25 109 ASP A N 1
ATOM 842 C CA . ASP A 1 109 ? 7.157 -5.343 -23.058 1.00 92.25 109 ASP A CA 1
ATOM 843 C C . ASP A 1 109 ? 8.044 -5.225 -21.817 1.00 92.25 109 ASP A C 1
ATOM 845 O O . ASP A 1 109 ? 9.264 -5.356 -21.873 1.00 92.25 109 ASP A O 1
ATOM 849 N N . ALA A 1 110 ? 7.410 -5.065 -20.666 1.00 93.56 110 ALA A N 1
ATOM 850 C CA . ALA A 1 110 ? 7.983 -5.251 -19.350 1.00 93.56 110 ALA A CA 1
ATOM 851 C C . ALA A 1 110 ? 7.305 -6.452 -18.689 1.00 93.56 110 ALA A C 1
ATOM 853 O O . ALA A 1 110 ? 6.079 -6.547 -18.633 1.00 93.56 110 ALA A O 1
ATOM 854 N N . LYS A 1 111 ? 8.098 -7.387 -18.174 1.00 95.81 111 LYS A N 1
ATOM 855 C CA . LYS A 1 111 ? 7.598 -8.553 -17.451 1.00 95.81 111 LYS A CA 1
ATOM 856 C C . LYS A 1 111 ? 7.808 -8.362 -15.960 1.00 95.81 111 LYS A C 1
ATOM 858 O O . LYS A 1 111 ? 8.941 -8.197 -15.515 1.00 95.81 111 LYS A O 1
ATOM 863 N N . VAL A 1 112 ? 6.721 -8.447 -15.205 1.00 97.19 112 VAL A N 1
ATOM 864 C CA . VAL A 1 112 ? 6.724 -8.469 -13.743 1.00 97.19 112 VAL A CA 1
ATOM 865 C C . VAL A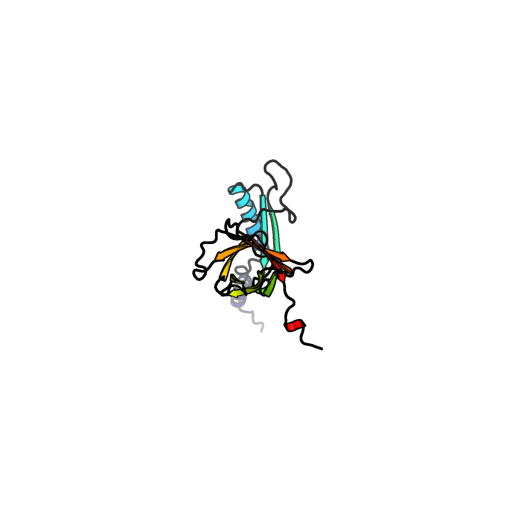 1 112 ? 6.509 -9.907 -13.276 1.00 97.19 112 VAL A C 1
ATOM 867 O O . VAL A 1 112 ? 5.570 -10.574 -13.718 1.00 97.19 112 VAL A O 1
ATOM 870 N N . SER A 1 113 ? 7.370 -10.397 -12.391 1.00 96.88 113 SER A N 1
ATOM 871 C CA . SER A 1 113 ? 7.267 -11.722 -11.770 1.00 96.88 113 SER A CA 1
ATOM 872 C C . SER A 1 113 ? 7.418 -11.636 -10.259 1.00 96.88 113 SER A C 1
ATOM 874 O O . SER A 1 113 ? 8.132 -10.777 -9.755 1.00 96.88 113 SER A O 1
ATOM 876 N N . GLU A 1 114 ? 6.765 -12.542 -9.535 1.00 96.50 114 GLU A N 1
ATOM 877 C CA . GLU A 1 114 ? 7.052 -12.758 -8.117 1.00 96.50 114 GLU A CA 1
ATOM 878 C C . GLU A 1 114 ? 8.198 -13.770 -7.987 1.00 96.50 114 GLU A C 1
ATOM 880 O O . GLU A 1 114 ? 8.111 -14.890 -8.493 1.00 96.50 114 GLU A O 1
ATOM 885 N N . GLU A 1 115 ? 9.279 -13.375 -7.323 1.00 95.25 115 GLU A N 1
ATOM 886 C CA . GLU A 1 115 ? 10.449 -14.206 -7.043 1.00 95.25 115 GLU A CA 1
ATOM 887 C C . GLU A 1 115 ? 10.773 -14.099 -5.559 1.00 95.25 115 GLU A C 1
ATOM 889 O O . GLU A 1 115 ? 10.920 -13.001 -5.036 1.00 95.25 115 GLU A O 1
ATOM 894 N N . ASN A 1 116 ? 10.890 -15.231 -4.860 1.00 92.69 116 ASN A N 1
ATOM 895 C CA . ASN A 1 116 ? 11.291 -15.266 -3.447 1.00 92.69 116 ASN A CA 1
ATOM 896 C C . ASN A 1 116 ? 10.530 -14.255 -2.552 1.00 92.69 116 ASN A C 1
ATOM 898 O O . ASN A 1 116 ? 11.123 -13.633 -1.670 1.00 92.69 116 ASN A O 1
ATOM 902 N N . GLY A 1 117 ? 9.228 -14.062 -2.798 1.00 91.12 117 GLY A N 1
ATOM 903 C CA . GLY A 1 117 ? 8.361 -13.178 -2.012 1.00 91.12 117 GLY A CA 1
ATOM 904 C C . GLY A 1 117 ? 8.484 -11.675 -2.300 1.00 91.12 117 GLY A C 1
ATOM 905 O O . GLY A 1 117 ? 7.986 -10.879 -1.508 1.00 91.12 117 GLY A O 1
ATOM 906 N N . HIS A 1 118 ? 9.124 -11.266 -3.397 1.00 93.75 118 HIS A N 1
ATOM 907 C CA . HIS A 1 118 ? 9.120 -9.881 -3.882 1.00 93.75 118 HIS A CA 1
ATOM 908 C C . HIS A 1 118 ? 8.850 -9.827 -5.387 1.00 93.75 118 HIS A C 1
ATOM 910 O O . HIS A 1 118 ? 8.933 -10.833 -6.091 1.00 93.75 118 HIS A O 1
ATOM 916 N N . LEU A 1 119 ? 8.496 -8.645 -5.885 1.00 97.75 119 LEU A N 1
ATOM 917 C CA . LEU A 1 119 ? 8.287 -8.432 -7.312 1.00 97.75 119 LEU A CA 1
ATOM 918 C C . LEU A 1 119 ? 9.605 -8.077 -8.003 1.00 97.75 119 LEU A C 1
ATOM 920 O O . LEU A 1 119 ? 10.431 -7.351 -7.456 1.00 97.75 119 LEU A O 1
ATOM 924 N N . VAL A 1 120 ? 9.769 -8.568 -9.225 1.00 97.31 120 VAL A N 1
ATOM 925 C CA . VAL A 1 120 ? 10.917 -8.307 -10.093 1.00 97.31 120 VAL A CA 1
ATOM 926 C C . VAL A 1 120 ? 10.398 -7.848 -11.444 1.00 97.31 120 VAL A C 1
ATOM 928 O O . VAL A 1 120 ? 9.575 -8.533 -12.052 1.00 97.31 120 VAL A O 1
ATOM 931 N N . VAL A 1 121 ? 10.885 -6.707 -11.926 1.00 95.69 121 VAL A N 1
ATOM 932 C CA . VAL A 1 121 ? 10.585 -6.191 -13.264 1.00 95.69 121 VAL A CA 1
ATOM 933 C C . VAL A 1 121 ? 11.763 -6.435 -14.203 1.00 95.69 121 VAL A C 1
ATOM 935 O O . VAL A 1 121 ? 12.922 -6.240 -13.833 1.00 95.69 121 VAL A O 1
ATOM 938 N N . ARG A 1 122 ? 11.465 -6.875 -15.428 1.00 94.31 122 ARG A N 1
ATOM 939 C CA . ARG A 1 122 ? 12.425 -7.043 -16.525 1.00 94.31 122 ARG A CA 1
ATOM 940 C C . ARG A 1 122 ? 11.912 -6.353 -17.773 1.00 94.31 122 ARG A C 1
ATOM 942 O O . ARG A 1 122 ? 10.793 -6.636 -18.199 1.00 94.31 122 ARG A O 1
ATOM 949 N N . LEU A 1 123 ? 12.724 -5.496 -18.376 1.00 89.81 123 LEU A N 1
ATOM 950 C CA . LEU A 1 123 ? 12.382 -4.841 -19.639 1.00 89.81 123 LEU A CA 1
ATOM 951 C C . LEU A 1 123 ? 12.816 -5.736 -20.806 1.00 89.81 123 LEU A C 1
ATOM 953 O O . LEU A 1 123 ? 13.997 -6.021 -20.965 1.00 89.81 123 LEU A O 1
ATOM 957 N N . ALA A 1 124 ? 11.876 -6.211 -21.624 1.00 86.06 124 ALA A N 1
ATOM 958 C CA . ALA A 1 124 ? 12.159 -7.183 -22.680 1.00 86.06 124 ALA A CA 1
ATOM 959 C C . ALA A 1 124 ? 13.148 -6.668 -23.743 1.00 86.06 124 ALA A C 1
ATOM 961 O O . ALA A 1 124 ? 14.016 -7.447 -24.141 1.00 86.06 124 ALA A O 1
ATOM 962 N N . PRO A 1 125 ? 13.107 -5.389 -24.177 1.00 83.69 125 PRO A N 1
ATOM 963 C CA . PRO A 1 125 ? 14.107 -4.877 -25.120 1.00 83.69 125 PRO A CA 1
ATOM 964 C C . PRO A 1 125 ? 15.513 -4.709 -24.535 1.00 83.69 125 PRO A C 1
ATOM 966 O O . PRO A 1 125 ? 16.466 -4.552 -25.293 1.00 83.69 125 PRO A O 1
ATOM 969 N N . ALA A 1 126 ? 15.653 -4.738 -23.207 1.00 82.50 126 ALA A N 1
ATOM 970 C CA . ALA A 1 126 ? 16.918 -4.581 -22.500 1.00 82.50 126 ALA A CA 1
ATOM 971 C C . ALA A 1 126 ? 17.038 -5.677 -21.423 1.00 82.50 126 ALA A C 1
ATOM 973 O O . ALA A 1 126 ? 16.768 -5.416 -20.252 1.00 82.50 126 ALA A O 1
ATOM 974 N N . PRO A 1 127 ? 17.421 -6.915 -21.787 1.00 78.81 127 PRO A N 1
ATOM 975 C CA . PRO A 1 127 ? 17.335 -8.075 -20.892 1.00 78.81 127 PRO A CA 1
ATOM 976 C C . PRO A 1 127 ? 18.178 -7.955 -19.613 1.00 78.81 127 PRO A C 1
ATOM 978 O O . PRO A 1 127 ? 17.845 -8.583 -18.608 1.00 78.81 127 PRO A O 1
ATOM 981 N N . ASP A 1 128 ? 19.222 -7.122 -19.624 1.00 85.69 128 ASP A N 1
ATOM 982 C CA . ASP A 1 128 ? 20.058 -6.841 -18.451 1.00 85.69 128 ASP A CA 1
ATOM 983 C C . ASP A 1 128 ? 19.388 -5.888 -17.446 1.00 85.69 128 ASP A C 1
ATOM 985 O O . ASP A 1 128 ? 19.805 -5.817 -16.285 1.00 85.69 128 ASP A O 1
ATOM 989 N N . PHE A 1 129 ? 18.330 -5.178 -17.863 1.00 88.44 129 PHE A N 1
ATOM 990 C CA . PHE A 1 129 ? 17.574 -4.234 -17.042 1.00 88.44 129 PHE A CA 1
ATOM 991 C C . PHE A 1 129 ? 16.580 -4.990 -16.169 1.00 88.44 129 PHE A C 1
ATOM 993 O O . PHE A 1 129 ? 15.405 -5.171 -16.505 1.00 88.44 129 PHE A O 1
ATOM 1000 N N . VAL A 1 130 ? 17.096 -5.429 -15.024 1.00 93.31 130 VAL A N 1
ATOM 1001 C CA . VAL A 1 130 ? 16.360 -6.154 -13.993 1.00 93.31 130 VAL A CA 1
ATOM 1002 C C . VAL A 1 130 ? 16.310 -5.312 -12.724 1.00 93.31 130 VAL A C 1
ATOM 1004 O O . VAL A 1 130 ? 17.350 -4.886 -12.216 1.00 93.31 130 VAL A O 1
ATOM 1007 N N . GLY A 1 131 ? 15.104 -5.082 -12.208 1.00 94.25 131 GLY A N 1
ATOM 1008 C CA . GLY A 1 131 ? 14.878 -4.328 -10.978 1.00 94.25 131 GLY A CA 1
ATOM 1009 C C . GLY A 1 131 ? 14.053 -5.112 -9.966 1.00 94.25 131 GLY A C 1
ATOM 1010 O O . GLY A 1 131 ? 12.985 -5.623 -10.299 1.00 94.25 131 GLY A O 1
ATOM 1011 N N . ASP A 1 132 ? 14.534 -5.180 -8.729 1.00 96.19 132 ASP A N 1
ATOM 1012 C CA . ASP A 1 132 ? 13.773 -5.668 -7.582 1.00 96.19 132 ASP A CA 1
ATOM 1013 C C . ASP A 1 132 ? 12.856 -4.548 -7.069 1.00 96.19 132 ASP A C 1
ATOM 1015 O O . ASP A 1 132 ? 13.258 -3.384 -6.985 1.00 96.19 132 ASP A O 1
ATOM 1019 N N . LEU A 1 133 ? 11.606 -4.886 -6.755 1.00 96.31 133 LEU A N 1
ATOM 1020 C CA . LEU A 1 133 ? 10.584 -3.938 -6.324 1.00 96.31 133 LEU A CA 1
ATOM 1021 C C . LEU A 1 133 ? 10.338 -4.079 -4.821 1.00 96.31 133 LEU A C 1
ATOM 1023 O O . LEU A 1 133 ? 9.739 -5.046 -4.346 1.00 96.31 133 LEU A O 1
ATOM 1027 N N . GLU A 1 134 ? 10.784 -3.078 -4.072 1.00 93.56 134 GLU A N 1
ATOM 1028 C CA . GLU A 1 134 ? 10.599 -2.988 -2.627 1.00 93.56 134 GLU A CA 1
ATOM 1029 C C . GLU A 1 134 ? 9.344 -2.170 -2.320 1.00 93.56 134 GLU A C 1
ATOM 1031 O O . GLU A 1 134 ? 9.169 -1.070 -2.846 1.00 93.56 134 GLU A O 1
ATOM 1036 N N . LEU A 1 135 ? 8.459 -2.676 -1.459 1.00 91.56 135 LEU A N 1
ATOM 1037 C CA . LEU A 1 135 ? 7.242 -1.949 -1.097 1.00 91.56 135 LEU A CA 1
ATOM 1038 C C . LEU A 1 135 ? 7.581 -0.570 -0.518 1.00 91.56 135 LEU A C 1
ATOM 1040 O O . LEU A 1 135 ? 8.364 -0.455 0.425 1.00 91.56 135 LEU A O 1
ATOM 1044 N N . TRP A 1 136 ? 6.939 0.467 -1.057 1.00 87.56 136 TRP A N 1
ATOM 1045 C CA . TRP A 1 136 ? 7.013 1.816 -0.510 1.00 87.56 136 TRP A CA 1
ATOM 1046 C C . TRP A 1 136 ? 5.664 2.253 0.066 1.00 87.56 136 TRP A C 1
ATOM 1048 O O . TRP A 1 136 ? 5.581 2.540 1.261 1.00 87.56 136 TRP A O 1
ATOM 1058 N N . HIS A 1 137 ? 4.603 2.263 -0.751 1.00 86.31 137 HIS A N 1
ATOM 1059 C CA . HIS A 1 137 ? 3.255 2.639 -0.316 1.00 86.31 137 HIS A CA 1
ATOM 1060 C C . HIS A 1 137 ? 2.185 2.119 -1.288 1.00 86.31 137 HIS A C 1
ATOM 1062 O O . HIS A 1 137 ? 2.215 2.445 -2.471 1.00 86.31 137 HIS A O 1
ATOM 1068 N N . PHE A 1 138 ? 1.227 1.342 -0.780 1.00 89.31 138 PHE A N 1
ATOM 1069 C CA . PHE A 1 138 ? 0.144 0.703 -1.534 1.00 89.31 138 PHE A CA 1
ATOM 1070 C C . PHE A 1 138 ? 0.680 -0.020 -2.775 1.00 89.31 138 PHE A C 1
ATOM 1072 O O . PHE A 1 138 ? 1.544 -0.885 -2.666 1.00 89.31 138 PHE A O 1
ATOM 1079 N N . ASP A 1 139 ? 0.201 0.376 -3.948 1.00 94.56 139 ASP A N 1
ATOM 1080 C CA . ASP A 1 139 ? 0.557 -0.176 -5.250 1.00 94.56 139 ASP A CA 1
ATOM 1081 C C . ASP A 1 139 ? 1.811 0.494 -5.851 1.00 94.56 139 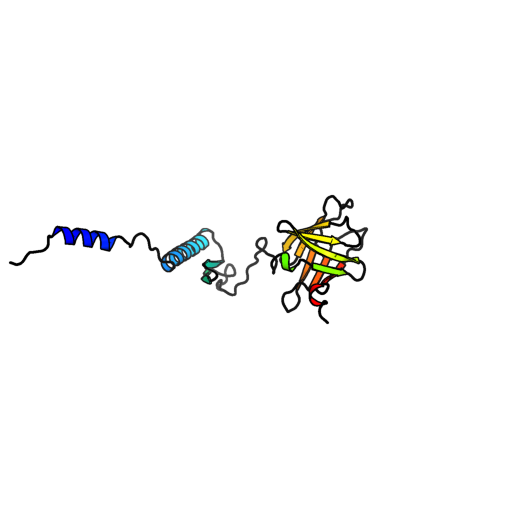ASP A C 1
ATOM 1083 O O . ASP A 1 139 ? 2.095 0.347 -7.037 1.00 94.56 139 ASP A O 1
ATOM 1087 N N . THR A 1 140 ? 2.568 1.244 -5.038 1.00 94.19 140 THR A N 1
ATOM 1088 C CA . THR A 1 140 ? 3.843 1.873 -5.403 1.00 94.19 140 THR A CA 1
ATOM 1089 C C . THR A 1 140 ? 5.020 1.200 -4.705 1.00 94.19 140 THR A C 1
ATOM 1091 O O . THR A 1 140 ? 5.089 1.091 -3.475 1.00 94.19 140 THR A O 1
ATOM 1094 N N . PHE A 1 141 ? 5.998 0.822 -5.517 1.00 95.31 141 PHE A N 1
ATOM 1095 C CA . PHE A 1 141 ? 7.216 0.135 -5.126 1.00 95.31 141 PHE A CA 1
ATOM 1096 C C . PHE A 1 141 ? 8.427 0.981 -5.498 1.00 95.31 141 PHE A C 1
ATOM 1098 O O . PHE A 1 141 ? 8.449 1.630 -6.539 1.00 95.31 141 PHE A O 1
ATOM 1105 N N . ARG A 1 142 ? 9.461 0.969 -4.666 1.00 94.31 142 ARG A N 1
ATOM 1106 C CA . ARG A 1 142 ? 10.772 1.492 -5.036 1.00 94.31 142 ARG A CA 1
ATOM 1107 C C . ARG A 1 142 ? 11.472 0.463 -5.914 1.00 94.31 142 ARG A C 1
ATOM 1109 O O . ARG A 1 142 ? 11.559 -0.700 -5.531 1.00 94.31 142 ARG A O 1
ATOM 1116 N N . ILE A 1 143 ? 12.011 0.902 -7.046 1.00 94.50 143 ILE A N 1
ATOM 1117 C CA . ILE A 1 143 ? 12.852 0.043 -7.879 1.00 94.50 143 ILE A CA 1
ATOM 1118 C C . ILE A 1 143 ? 14.300 0.094 -7.403 1.00 94.50 143 ILE A C 1
ATOM 1120 O O . ILE A 1 143 ? 14.882 1.169 -7.227 1.00 94.50 143 ILE A O 1
ATOM 1124 N N . LYS A 1 144 ? 14.878 -1.086 -7.205 1.00 93.38 144 LYS A N 1
ATOM 1125 C CA . LYS A 1 144 ? 16.297 -1.294 -6.963 1.00 93.38 144 LYS A CA 1
ATOM 1126 C C . LYS A 1 144 ? 16.858 -2.111 -8.117 1.00 93.38 144 LYS A C 1
ATOM 1128 O O . LYS A 1 144 ? 16.583 -3.300 -8.240 1.00 93.38 144 LYS A O 1
ATOM 1133 N N . TRP A 1 145 ? 17.622 -1.458 -8.980 1.00 92.25 145 TRP A N 1
ATOM 1134 C CA . TRP A 1 145 ? 18.283 -2.125 -10.096 1.00 92.25 145 TRP A CA 1
ATOM 1135 C C . TRP A 1 145 ? 19.346 -3.101 -9.587 1.00 92.25 145 TRP A C 1
ATOM 1137 O O . TRP A 1 145 ? 20.053 -2.803 -8.621 1.00 92.25 145 TRP A O 1
ATOM 1147 N N . ARG A 1 146 ? 19.428 -4.274 -10.217 1.00 92.25 146 ARG A N 1
ATOM 1148 C CA . ARG A 1 146 ? 20.450 -5.283 -9.916 1.00 92.25 146 ARG A CA 1
ATOM 1149 C C . ARG A 1 146 ? 21.798 -4.888 -10.514 1.00 92.25 146 ARG A C 1
ATOM 1151 O O . ARG A 1 146 ? 21.854 -4.104 -11.455 1.00 92.25 146 ARG A O 1
ATOM 1158 N N . ASP A 1 147 ? 22.865 -5.524 -10.036 1.00 87.19 147 ASP A N 1
ATOM 1159 C CA . ASP A 1 147 ? 24.245 -5.274 -10.486 1.00 87.19 147 ASP A CA 1
ATOM 1160 C C . ASP A 1 147 ? 24.477 -5.565 -11.983 1.00 87.19 147 ASP A C 1
ATOM 1162 O O . ASP A 1 147 ? 25.467 -5.113 -12.553 1.00 87.19 147 ASP A O 1
ATOM 1166 N N . SER A 1 148 ? 23.565 -6.292 -12.645 1.00 84.62 148 SER A N 1
ATOM 1167 C CA . SER A 1 148 ? 23.563 -6.452 -14.109 1.00 84.62 148 SER A CA 1
ATOM 1168 C C . SER A 1 148 ? 23.363 -5.125 -14.848 1.00 84.62 148 SER A C 1
ATOM 1170 O O . SER A 1 148 ? 23.759 -4.986 -16.003 1.00 84.62 148 SER A O 1
ATOM 1172 N N . VAL A 1 149 ? 22.769 -4.135 -14.182 1.00 83.81 149 VAL A N 1
ATOM 1173 C CA . VAL A 1 149 ? 22.549 -2.794 -14.709 1.00 83.81 149 VAL A CA 1
ATOM 1174 C C . VAL A 1 149 ? 23.752 -1.928 -14.362 1.00 83.81 149 VAL A C 1
ATOM 1176 O O . VAL A 1 149 ? 23.850 -1.354 -13.283 1.00 83.81 149 VAL A O 1
ATOM 1179 N N . VAL A 1 150 ? 24.680 -1.822 -15.312 1.00 80.62 150 VAL A N 1
ATOM 1180 C CA . VAL A 1 150 ? 25.941 -1.076 -15.142 1.00 80.62 150 VAL A CA 1
ATOM 1181 C C . VAL A 1 150 ? 25.708 0.429 -14.937 1.00 80.62 150 VAL A C 1
ATOM 1183 O O . VAL A 1 150 ? 26.534 1.112 -14.333 1.00 80.62 150 VAL A O 1
ATOM 1186 N N . TYR A 1 151 ? 24.588 0.962 -15.433 1.00 80.06 151 TYR A N 1
ATOM 1187 C CA . TYR A 1 151 ? 24.259 2.376 -15.284 1.00 80.06 151 TYR A CA 1
ATOM 1188 C C . TYR A 1 151 ? 23.700 2.665 -13.874 1.00 80.06 151 TYR A C 1
ATOM 1190 O O . TYR A 1 151 ? 22.713 2.040 -13.475 1.00 80.06 151 TYR A O 1
ATOM 1198 N N . PRO A 1 152 ? 24.265 3.631 -13.121 1.00 80.19 152 PRO A N 1
ATOM 1199 C CA . PRO A 1 152 ? 23.870 3.922 -11.744 1.00 80.19 152 PRO A CA 1
ATOM 1200 C C . PRO A 1 152 ? 22.585 4.756 -11.706 1.00 80.19 152 PRO A C 1
ATOM 1202 O O . PRO A 1 152 ? 22.600 5.948 -11.392 1.00 80.19 152 PRO A O 1
ATOM 1205 N N . PHE A 1 153 ? 21.457 4.138 -12.049 1.00 81.81 153 PHE A N 1
ATOM 1206 C CA . PHE A 1 153 ? 20.173 4.824 -12.017 1.00 81.81 153 PHE A CA 1
ATOM 1207 C C . PHE A 1 153 ? 19.865 5.350 -10.606 1.00 81.81 153 PHE A C 1
ATOM 1209 O O . PHE A 1 153 ? 20.077 4.648 -9.610 1.00 81.81 153 PHE A O 1
ATOM 1216 N N . PRO A 1 154 ? 19.329 6.575 -10.497 1.00 82.88 154 PRO A N 1
ATOM 1217 C CA . PRO A 1 154 ? 18.872 7.107 -9.225 1.00 82.88 154 PRO A CA 1
ATOM 1218 C C . PRO A 1 154 ? 17.655 6.330 -8.714 1.00 82.88 154 PRO A C 1
ATOM 1220 O O . PRO A 1 154 ? 17.050 5.518 -9.415 1.00 82.88 154 PRO A O 1
ATOM 1223 N N . ARG A 1 155 ? 17.274 6.594 -7.459 1.00 82.56 155 ARG A N 1
ATOM 1224 C CA . ARG A 1 155 ? 16.055 6.015 -6.882 1.00 82.56 155 ARG A CA 1
ATOM 1225 C C . ARG A 1 155 ? 14.852 6.402 -7.734 1.00 82.56 155 ARG A C 1
ATOM 1227 O O . ARG A 1 155 ? 14.648 7.586 -7.983 1.00 82.56 155 ARG A O 1
ATOM 1234 N N . GLY A 1 156 ? 14.039 5.414 -8.079 1.00 89.75 156 GLY A N 1
ATOM 1235 C CA . GLY A 1 156 ? 12.765 5.621 -8.748 1.00 89.75 156 GLY A CA 1
ATOM 1236 C C . GLY A 1 156 ? 11.668 4.738 -8.178 1.00 89.75 156 GLY A C 1
ATOM 1237 O O . GLY A 1 156 ? 11.880 3.977 -7.224 1.00 89.75 156 GLY A O 1
ATOM 1238 N N . PHE A 1 157 ? 10.500 4.844 -8.788 1.00 93.56 157 PHE A N 1
ATOM 1239 C CA . PHE A 1 157 ? 9.296 4.148 -8.382 1.00 93.56 157 PHE A CA 1
ATOM 1240 C C . PHE A 1 157 ? 8.667 3.394 -9.546 1.00 93.56 157 PHE A C 1
ATOM 1242 O O . PHE A 1 157 ? 8.750 3.802 -10.703 1.00 93.56 157 PHE A O 1
ATOM 1249 N N . VAL A 1 158 ? 8.015 2.291 -9.205 1.00 94.94 158 VAL A N 1
ATOM 1250 C CA . VAL A 1 158 ? 7.085 1.573 -10.064 1.00 94.94 158 VAL A CA 1
ATOM 1251 C C . VAL A 1 158 ? 5.724 1.627 -9.397 1.00 94.94 158 VAL A C 1
ATOM 1253 O O . VAL A 1 158 ? 5.567 1.138 -8.279 1.00 94.94 158 VAL A O 1
ATOM 1256 N N . THR A 1 159 ? 4.752 2.227 -10.070 1.00 95.44 159 THR A N 1
ATOM 1257 C CA . THR A 1 159 ? 3.387 2.381 -9.566 1.00 95.44 159 THR A CA 1
ATOM 1258 C C . THR A 1 159 ? 2.429 1.601 -10.446 1.00 95.44 159 THR A C 1
ATOM 1260 O O . THR A 1 159 ? 2.408 1.787 -11.662 1.00 95.44 159 THR A O 1
ATOM 1263 N N . PHE A 1 160 ? 1.612 0.753 -9.830 1.00 96.50 160 PHE A N 1
ATOM 1264 C CA . PHE A 1 160 ? 0.520 0.064 -10.502 1.00 96.50 160 PHE A CA 1
ATOM 1265 C C . PHE A 1 160 ? -0.787 0.830 -10.309 1.00 96.50 160 PHE A C 1
ATOM 1267 O O . PHE A 1 160 ? -1.087 1.297 -9.212 1.00 96.50 160 PHE A O 1
ATOM 1274 N N . THR A 1 161 ? -1.577 0.933 -11.375 1.00 95.25 161 THR A N 1
ATOM 1275 C CA . THR A 1 161 ? -2.954 1.438 -11.313 1.00 95.25 161 THR A CA 1
ATOM 1276 C C . THR A 1 161 ? -3.907 0.273 -11.513 1.00 95.25 161 THR A C 1
ATOM 1278 O O . THR A 1 161 ? -3.750 -0.511 -12.454 1.00 95.25 161 THR A O 1
ATOM 1281 N N . LEU A 1 162 ? -4.877 0.151 -10.608 1.00 94.75 162 LEU A N 1
ATOM 1282 C CA . LEU A 1 162 ? -5.911 -0.875 -10.671 1.00 94.75 162 LEU A CA 1
ATOM 1283 C C . LEU A 1 162 ? -7.110 -0.380 -11.495 1.00 94.75 162 LEU A C 1
ATOM 1285 O O . LEU A 1 162 ? -7.468 0.797 -11.427 1.00 94.75 162 LEU A O 1
ATOM 1289 N N . ASP A 1 163 ? -7.740 -1.277 -12.248 1.00 93.00 163 ASP A N 1
ATOM 1290 C CA . ASP A 1 163 ? -9.029 -1.035 -12.897 1.00 93.00 163 ASP A CA 1
ATOM 1291 C C . ASP A 1 163 ? -10.185 -0.986 -11.868 1.00 93.00 163 ASP A C 1
ATOM 1293 O O . ASP A 1 163 ? -10.003 -1.323 -10.691 1.00 93.00 163 ASP A O 1
ATOM 1297 N N . PRO A 1 164 ? -11.412 -0.594 -12.271 1.00 92.88 164 PRO A N 1
ATOM 1298 C CA . PRO A 1 164 ? -12.577 -0.605 -11.380 1.00 92.88 164 PRO A CA 1
ATOM 1299 C C . PRO A 1 164 ? -12.947 -1.985 -10.810 1.00 92.88 164 PRO A C 1
ATOM 1301 O O . PRO A 1 164 ? -13.753 -2.066 -9.885 1.00 92.88 164 PRO A O 1
ATOM 1304 N N . GLN A 1 165 ? -12.403 -3.072 -11.360 1.00 90.06 165 GLN A N 1
ATOM 1305 C CA . GLN A 1 165 ? -12.582 -4.441 -10.882 1.00 90.06 165 GLN A CA 1
ATOM 1306 C C . GLN A 1 165 ? -11.493 -4.847 -9.872 1.00 90.06 165 GLN A C 1
ATOM 1308 O O . GLN A 1 165 ? -11.526 -5.970 -9.363 1.00 90.06 165 GLN A O 1
ATOM 1313 N N . GLY A 1 166 ? -10.553 -3.948 -9.559 1.00 89.31 166 GLY A N 1
ATOM 1314 C CA . GLY A 1 166 ? -9.464 -4.171 -8.615 1.00 89.31 166 GLY A CA 1
ATOM 1315 C C . GLY A 1 166 ? -8.317 -5.005 -9.183 1.00 89.31 166 GLY A C 1
ATOM 1316 O O . GLY A 1 166 ? -7.570 -5.597 -8.407 1.00 89.31 166 GLY A O 1
ATOM 1317 N N . LYS A 1 167 ? -8.170 -5.099 -10.510 1.00 92.94 167 LYS A N 1
ATOM 1318 C CA . LYS A 1 167 ? -7.050 -5.795 -11.160 1.00 92.94 167 LYS A CA 1
ATOM 1319 C C . LYS A 1 167 ? -6.005 -4.794 -11.649 1.00 92.94 167 LYS A C 1
ATOM 1321 O O . LYS A 1 167 ? -6.386 -3.728 -12.122 1.00 92.94 167 LYS A O 1
ATOM 1326 N N . PRO A 1 168 ? -4.700 -5.110 -11.597 1.00 95.00 168 PRO A N 1
ATOM 1327 C CA . PRO A 1 168 ? -3.685 -4.251 -12.201 1.00 95.00 168 PRO A CA 1
ATOM 1328 C C . PRO A 1 168 ? -3.941 -4.082 -13.703 1.00 95.00 168 PRO A C 1
ATOM 1330 O O . PRO A 1 168 ? -4.014 -5.071 -14.428 1.00 95.00 168 PRO A O 1
ATOM 1333 N N . ASP A 1 169 ? -4.075 -2.839 -14.160 1.00 94.00 169 ASP A N 1
ATOM 1334 C CA . ASP A 1 169 ? -4.318 -2.486 -15.568 1.00 94.00 169 ASP A CA 1
ATOM 1335 C C . ASP A 1 169 ? -3.134 -1.726 -16.162 1.00 94.00 169 ASP A C 1
ATOM 1337 O O . ASP A 1 169 ? -2.782 -1.913 -17.325 1.00 94.00 169 ASP A O 1
ATOM 1341 N N . GLN A 1 170 ? -2.472 -0.892 -15.358 1.00 94.44 170 GLN A N 1
ATOM 1342 C CA . GLN A 1 170 ? -1.357 -0.067 -15.817 1.00 94.44 170 GLN A CA 1
ATOM 1343 C C . GLN A 1 170 ? -0.187 -0.147 -14.853 1.00 94.44 170 GLN A C 1
ATOM 1345 O O . GLN A 1 170 ? -0.363 -0.331 -13.648 1.00 94.44 170 GLN A O 1
ATOM 1350 N N . MET A 1 171 ? 1.009 0.024 -15.398 1.00 95.25 171 MET A N 1
ATOM 1351 C CA . MET A 1 171 ? 2.250 0.148 -14.651 1.00 95.25 171 MET A CA 1
ATOM 1352 C C . MET A 1 171 ? 2.994 1.374 -15.168 1.00 95.25 171 MET A C 1
ATOM 1354 O O . MET A 1 171 ? 3.184 1.520 -16.373 1.00 95.25 171 MET A O 1
ATOM 1358 N N . LYS A 1 172 ? 3.429 2.238 -14.255 1.00 92.62 172 LYS A N 1
ATOM 1359 C CA . LYS A 1 172 ? 4.270 3.396 -14.548 1.00 92.62 172 LYS A CA 1
ATOM 1360 C C . LYS A 1 172 ? 5.628 3.203 -13.898 1.00 92.62 172 LYS A C 1
ATOM 1362 O O . LYS A 1 172 ? 5.682 2.906 -12.707 1.00 92.62 172 LYS A O 1
ATOM 1367 N N . ILE A 1 173 ? 6.705 3.386 -14.656 1.00 90.75 173 ILE A N 1
ATOM 1368 C CA . ILE A 1 173 ? 8.069 3.451 -14.114 1.00 90.75 173 ILE A CA 1
ATOM 1369 C C . ILE A 1 173 ? 8.526 4.908 -14.171 1.00 90.75 173 ILE A C 1
ATOM 1371 O O . ILE A 1 173 ? 8.540 5.506 -15.244 1.00 90.75 173 ILE A O 1
ATOM 1375 N N . ASP A 1 174 ? 8.888 5.462 -13.018 1.00 88.56 174 ASP A N 1
ATOM 1376 C CA . ASP A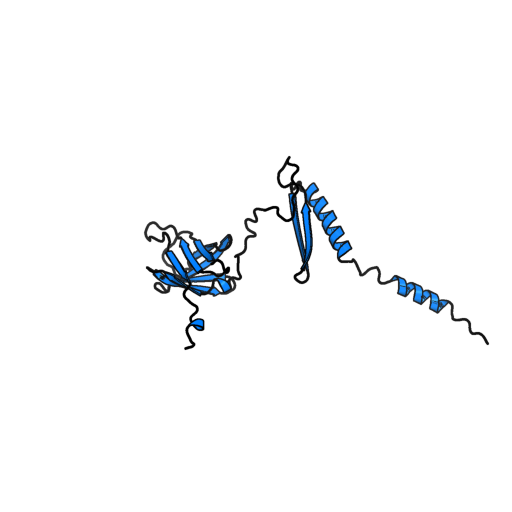 1 174 ? 9.385 6.829 -12.865 1.00 88.56 174 ASP A CA 1
ATOM 1377 C C . ASP A 1 174 ? 10.754 6.803 -12.177 1.00 88.56 174 ASP A C 1
ATOM 1379 O O . ASP A 1 174 ? 10.870 6.548 -10.975 1.00 88.56 174 ASP A O 1
ATOM 1383 N N . VAL A 1 175 ? 11.810 7.013 -12.961 1.00 83.38 175 VAL A N 1
ATOM 1384 C CA . VAL A 1 175 ? 13.201 7.048 -12.496 1.00 83.38 175 VAL A CA 1
ATOM 1385 C C . VAL A 1 175 ? 13.807 8.375 -12.956 1.00 83.38 175 VAL A C 1
ATOM 1387 O O . VAL A 1 175 ? 14.174 8.499 -14.122 1.00 83.38 175 VAL A O 1
ATOM 1390 N N . PRO A 1 176 ? 13.929 9.387 -12.083 1.00 74.94 176 PRO A N 1
ATOM 1391 C CA . PRO A 1 176 ? 14.332 10.729 -12.494 1.00 74.94 176 PRO A CA 1
ATOM 1392 C C . PRO A 1 176 ? 15.785 10.746 -12.985 1.00 74.94 176 PRO A C 1
ATOM 1394 O O . PRO A 1 176 ? 16.697 10.727 -12.169 1.00 74.94 176 PRO A O 1
ATOM 1397 N N . ASN A 1 177 ? 16.020 10.810 -14.298 1.00 65.31 177 ASN A N 1
ATOM 1398 C CA . ASN A 1 177 ? 17.358 10.756 -14.897 1.00 65.31 177 ASN A CA 1
ATOM 1399 C C . ASN A 1 177 ? 17.591 11.942 -15.865 1.00 65.31 177 ASN A C 1
ATOM 1401 O O . ASN A 1 177 ? 16.699 12.246 -16.656 1.00 65.31 177 ASN A O 1
ATOM 1405 N N . PRO A 1 178 ? 18.753 12.627 -15.816 1.00 57.91 178 PRO A N 1
ATOM 1406 C CA . PRO A 1 178 ? 19.105 13.681 -16.774 1.00 57.91 178 PRO A CA 1
ATOM 1407 C C . PRO A 1 178 ? 19.415 13.191 -18.205 1.00 57.91 178 PRO A C 1
ATOM 1409 O O . PRO A 1 178 ? 19.221 13.963 -19.140 1.00 57.91 178 PRO A O 1
ATOM 1412 N N . ASP A 1 179 ? 19.874 11.948 -18.385 1.00 58.03 179 ASP A N 1
ATOM 1413 C CA . ASP A 1 179 ? 20.355 11.406 -19.670 1.00 58.03 179 ASP A CA 1
ATOM 1414 C C . ASP A 1 179 ? 19.318 10.533 -20.396 1.00 58.03 179 ASP A C 1
ATOM 1416 O O . ASP A 1 179 ? 19.367 10.371 -21.615 1.00 58.03 179 ASP A O 1
ATOM 1420 N N . PHE A 1 180 ? 18.375 9.957 -19.648 1.00 57.16 180 PHE A N 1
ATOM 1421 C CA . PHE A 1 180 ? 17.308 9.106 -20.169 1.00 57.16 180 PHE A CA 1
ATOM 1422 C C . PHE A 1 180 ? 15.963 9.686 -19.756 1.00 57.16 180 PHE A C 1
ATOM 1424 O O . PHE A 1 180 ? 15.675 9.792 -18.564 1.00 57.16 180 PHE A O 1
ATOM 1431 N N . ASP A 1 181 ? 15.126 10.027 -20.734 1.00 54.47 181 ASP A N 1
ATOM 1432 C CA . ASP A 1 181 ? 13.775 10.497 -20.451 1.00 54.47 181 ASP A CA 1
ATOM 1433 C C . ASP A 1 181 ? 12.891 9.312 -20.028 1.00 54.47 181 ASP A C 1
ATOM 1435 O O . ASP A 1 181 ? 12.222 8.672 -20.837 1.00 54.47 181 ASP A O 1
ATOM 1439 N N . PHE A 1 182 ? 12.955 8.969 -18.741 1.00 53.00 182 PHE A N 1
ATOM 1440 C CA . PHE A 1 182 ? 12.013 8.065 -18.078 1.00 53.00 182 PHE A CA 1
ATOM 1441 C C . PHE A 1 182 ? 10.766 8.804 -17.597 1.00 53.00 182 PHE A C 1
ATOM 1443 O O . PHE A 1 182 ? 10.041 8.257 -16.763 1.00 53.00 182 PHE A O 1
ATOM 1450 N N . LYS A 1 183 ? 10.513 10.045 -18.047 1.00 50.41 183 LYS A N 1
ATOM 1451 C CA . LYS A 1 183 ? 9.271 10.727 -17.697 1.00 50.41 183 LYS A CA 1
ATOM 1452 C C . LYS A 1 183 ? 8.124 9.942 -18.316 1.00 50.41 183 LYS A C 1
ATOM 1454 O O . LYS A 1 183 ? 7.761 10.123 -19.469 1.00 50.41 183 LYS A O 1
ATOM 1459 N N . GLU A 1 184 ? 7.558 9.084 -17.476 1.00 55.34 184 GLU A N 1
ATOM 1460 C CA . GLU A 1 184 ? 6.287 8.408 -17.677 1.00 55.34 184 GLU A CA 1
ATOM 1461 C C . GLU A 1 184 ? 6.357 7.265 -18.692 1.00 55.34 184 GLU A C 1
ATOM 1463 O O . GLU A 1 184 ? 5.643 7.239 -19.692 1.00 55.34 184 GLU A O 1
ATOM 1468 N N . LEU A 1 185 ? 7.187 6.255 -18.393 1.00 67.31 185 LEU A N 1
ATOM 1469 C CA . LEU A 1 185 ? 7.026 4.960 -19.050 1.00 67.31 185 LEU A CA 1
ATOM 1470 C C . LEU A 1 185 ? 5.699 4.345 -18.612 1.00 67.31 185 LEU A C 1
ATOM 1472 O O . LEU A 1 185 ? 5.620 3.703 -17.564 1.00 67.31 185 LEU A O 1
ATOM 1476 N N . GLU A 1 186 ? 4.662 4.568 -19.407 1.00 79.00 186 GLU A N 1
ATOM 1477 C CA . GLU A 1 186 ? 3.347 3.983 -19.204 1.00 79.00 186 GLU A CA 1
ATOM 1478 C C . GLU A 1 186 ? 3.243 2.663 -19.955 1.00 79.00 186 GLU A C 1
ATOM 1480 O O . GLU A 1 186 ? 3.403 2.581 -21.177 1.00 79.00 186 GLU A O 1
ATOM 1485 N N . PHE A 1 187 ? 2.941 1.616 -19.203 1.00 86.75 187 PHE A N 1
ATOM 1486 C CA . PHE A 1 187 ? 2.678 0.300 -19.736 1.00 86.75 187 PHE A CA 1
ATOM 1487 C C . PHE A 1 187 ? 1.235 -0.087 -19.428 1.00 86.75 187 PHE A C 1
ATOM 1489 O O . PHE A 1 187 ? 0.763 0.089 -18.303 1.00 86.75 187 PHE A O 1
ATOM 1496 N N . LYS A 1 188 ? 0.549 -0.676 -20.408 1.00 90.75 188 LYS A N 1
ATOM 1497 C CA . LYS A 1 188 ? -0.751 -1.327 -20.200 1.00 90.75 188 LYS A CA 1
ATOM 1498 C C . LYS A 1 188 ? -0.568 -2.820 -20.040 1.00 90.75 188 LYS A C 1
ATOM 1500 O O . LYS A 1 188 ? 0.205 -3.424 -20.779 1.00 90.75 188 LYS A O 1
ATOM 1505 N N . ARG A 1 189 ? -1.285 -3.435 -19.106 1.00 91.88 189 ARG A N 1
ATOM 1506 C CA . ARG A 1 189 ? -1.234 -4.880 -18.913 1.00 91.88 189 ARG A CA 1
ATOM 1507 C C . ARG A 1 189 ? -1.698 -5.576 -20.190 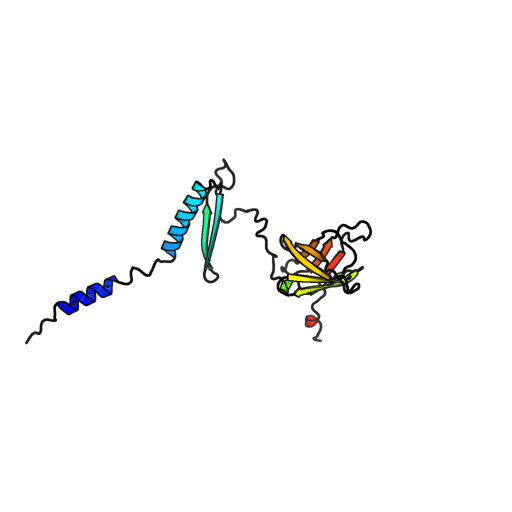1.00 91.88 189 ARG A C 1
ATOM 1509 O O . ARG A 1 189 ? -2.773 -5.296 -20.717 1.00 91.88 189 ARG A O 1
ATOM 1516 N N . ALA A 1 190 ? -0.870 -6.478 -20.697 1.00 85.81 190 ALA A N 1
ATOM 1517 C CA . ALA A 1 190 ? -1.223 -7.292 -21.842 1.00 85.81 190 ALA A CA 1
ATOM 1518 C C . ALA A 1 190 ? -2.347 -8.272 -21.451 1.00 85.81 190 ALA A C 1
ATOM 1520 O O . ALA A 1 190 ? -2.385 -8.740 -20.305 1.00 85.81 190 ALA A O 1
ATOM 1521 N N . PRO A 1 191 ? -3.249 -8.625 -22.383 1.00 79.50 191 PRO A N 1
ATOM 1522 C CA . PRO A 1 191 ? -4.225 -9.680 -22.151 1.00 79.50 191 PRO A CA 1
ATOM 1523 C C . PRO A 1 191 ? -3.517 -10.984 -21.772 1.00 79.50 191 PRO A C 1
ATOM 1525 O O . PRO A 1 191 ? -2.512 -11.351 -22.386 1.00 79.50 191 PRO A O 1
ATOM 1528 N N . ASP A 1 192 ? -4.045 -11.715 -20.789 1.00 66.31 192 ASP A N 1
ATOM 1529 C CA . ASP A 1 192 ? -3.484 -13.013 -20.423 1.00 66.31 192 ASP A CA 1
ATOM 1530 C C . ASP A 1 192 ? -3.518 -13.946 -21.646 1.00 66.31 192 ASP A C 1
ATOM 1532 O O . ASP A 1 192 ? -4.587 -14.289 -22.153 1.00 66.31 192 ASP A O 1
ATOM 1536 N N . ALA A 1 193 ? -2.353 -14.422 -22.097 1.00 52.38 193 ALA A N 1
ATOM 1537 C CA . ALA A 1 193 ? -2.248 -15.315 -23.258 1.00 52.38 193 ALA A CA 1
ATOM 1538 C C . ALA A 1 193 ? -3.070 -16.616 -23.110 1.00 52.38 193 ALA A C 1
ATOM 1540 O O . ALA A 1 193 ? -3.391 -17.269 -24.100 1.00 52.38 193 ALA A O 1
ATOM 1541 N N . ARG A 1 194 ? -3.473 -16.981 -21.882 1.00 46.12 194 ARG A N 1
ATOM 1542 C CA . ARG A 1 194 ? -4.365 -18.122 -21.610 1.00 46.12 194 ARG A CA 1
ATOM 1543 C C . ARG A 1 194 ? -5.832 -17.876 -21.982 1.00 46.12 194 ARG A C 1
ATOM 1545 O O . ARG A 1 194 ? -6.560 -18.846 -22.147 1.00 46.12 194 ARG A O 1
ATOM 1552 N N . ALA A 1 195 ? -6.269 -16.627 -22.140 1.00 39.56 195 ALA A N 1
ATOM 1553 C CA . ALA A 1 195 ? -7.644 -16.295 -22.522 1.00 39.56 195 ALA A CA 1
ATOM 1554 C C . ALA A 1 195 ? -7.856 -16.219 -24.049 1.00 39.56 195 ALA A C 1
ATOM 1556 O O . ALA A 1 195 ? -8.993 -16.225 -24.508 1.00 39.56 195 ALA A O 1
ATOM 1557 N N . ALA A 1 196 ? -6.779 -16.172 -24.842 1.00 41.69 196 ALA A N 1
ATOM 1558 C CA . ALA A 1 196 ? -6.843 -16.008 -26.299 1.00 41.69 196 ALA A CA 1
ATOM 1559 C C . ALA A 1 196 ? -6.863 -17.336 -27.088 1.00 41.69 196 ALA A C 1
ATOM 1561 O O . ALA A 1 196 ? -6.956 -17.326 -28.312 1.00 41.69 196 ALA A O 1
ATOM 1562 N N . GLY A 1 197 ? -6.777 -18.481 -26.404 1.00 41.38 197 GLY A N 1
ATOM 1563 C CA . GLY A 1 197 ? -6.660 -19.809 -27.008 1.00 41.38 197 GLY A CA 1
ATOM 1564 C C . GLY A 1 197 ? -7.916 -20.665 -26.879 1.00 41.38 197 GLY A C 1
ATOM 1565 O O . GLY A 1 197 ? -7.842 -21.770 -26.354 1.00 41.38 197 GLY A O 1
ATOM 1566 N N . THR A 1 198 ? -9.077 -20.181 -27.317 1.00 41.69 198 THR A N 1
ATOM 1567 C CA . THR A 1 198 ? -10.201 -21.050 -27.709 1.00 41.69 198 THR A CA 1
ATOM 1568 C C . THR A 1 198 ? -11.091 -20.288 -28.681 1.00 41.69 198 THR A C 1
ATOM 1570 O O . THR A 1 198 ? -11.962 -19.549 -28.235 1.00 41.69 198 THR A O 1
ATOM 1573 N N . ARG A 1 199 ? -10.858 -20.454 -29.984 1.00 36.56 199 ARG A N 1
ATOM 1574 C CA . ARG A 1 199 ? -11.867 -20.547 -31.050 1.00 36.56 199 ARG A CA 1
ATOM 1575 C C . ARG A 1 199 ? -11.230 -21.205 -32.264 1.00 36.56 199 ARG A C 1
ATOM 1577 O O . ARG A 1 199 ? -10.057 -20.879 -32.539 1.00 36.56 199 ARG A O 1
#